Protein AF-A0A401X9V8-F1 (afdb_monomer_lite)

InterPro domains:
  IPR000055 Type I restriction modification DNA specificity domain [PF01420] (22-115)
  IPR044946 Type I restriction modification DNA specificity domain superfamily [G3DSA:3.90.220.20] (5-127)
  IPR044946 Type I restriction modification DNA specificity domain superfamily [G3DSA:3.90.220.20] (157-222)
  IPR052021 Type I restriction system S subunit [PTHR30408] (10-221)

Sequence (225 aa):
MTSHNLTARRGDITKHALITSRENGWLCGTGCLRIRLNTSSILPQYLYYYLTLPHVKEWISQNSVGATMPHLNTSLVGQISVSYPTYDEQHTIASILGSLDDKIELNRRTNETLEAMARALFRDWFVDFGPTRAKMAGEAPYLAPELWELFPGRLDNEGKPEGWKIGELHELTINICNGGTPKRTKSSYWENGDIPWLTSGEVRKQYISETENHITNEGLGPVRS

Foldseek 3Di:
DFKKKKAFFWDLRLDIDIRDPVCPPPDDDPRIDIGGDPDPFADSLLVRVQSNDPVNSVQQVVPFDDDVITGDDPVSVVPRDDDDDGPVVSVVVSVVVVVVVVVVVVVVVVVVVVVVVVVVVCCCCPPVVPLLVCLCVVHDDPDDPVVSVVFAVHADPVRHGPPDDDDDVVVVDPDDDDDDDFDPVPCQQFVVFPAADDDPVCVVVVDDPGHPTGTHPVRRPPPPD

Radius of gyration: 28.04 Å; chains: 1; bounding box: 59×53×70 Å

Structure (mmCIF, N/CA/C/O backbone):
data_AF-A0A401X9V8-F1
#
_entry.id   AF-A0A401X9V8-F1
#
loop_
_atom_site.group_PDB
_atom_site.id
_atom_site.type_symbol
_atom_site.label_atom_id
_atom_site.label_alt_id
_atom_site.label_comp_id
_atom_site.label_asym_id
_atom_site.label_entity_id
_atom_site.label_seq_id
_atom_site.pdbx_PDB_ins_code
_atom_site.Cartn_x
_atom_site.Cartn_y
_atom_site.Cartn_z
_atom_site.occupancy
_atom_site.B_iso_or_equiv
_atom_site.auth_seq_id
_atom_site.auth_comp_id
_atom_site.auth_asym_id
_atom_site.auth_atom_id
_atom_site.pdbx_PDB_model_num
ATOM 1 N N . MET A 1 1 ? -22.895 -17.984 12.326 1.00 48.50 1 MET A N 1
ATOM 2 C CA . MET A 1 1 ? -21.427 -18.122 12.470 1.00 48.50 1 MET A CA 1
ATOM 3 C C . MET A 1 1 ? -20.956 -17.068 13.455 1.00 48.50 1 MET A C 1
ATOM 5 O O . MET A 1 1 ? -21.403 -15.936 13.349 1.00 48.50 1 MET A O 1
ATOM 9 N N . THR A 1 2 ? -20.146 -17.432 14.446 1.00 59.19 2 THR A N 1
ATOM 10 C CA . THR A 1 2 ? -19.705 -16.515 15.508 1.00 59.19 2 THR A CA 1
ATOM 11 C C . THR A 1 2 ? -18.464 -15.752 15.051 1.00 59.19 2 THR A C 1
ATOM 13 O O . THR A 1 2 ? -17.381 -16.330 14.971 1.00 59.19 2 THR A O 1
ATOM 16 N N . SER A 1 3 ? -18.608 -14.463 14.745 1.00 72.06 3 SER A N 1
ATOM 17 C CA . SER A 1 3 ? -17.462 -13.563 14.567 1.00 72.06 3 SER A CA 1
ATOM 18 C C . SER A 1 3 ? -16.814 -13.280 15.924 1.00 72.06 3 SER A C 1
ATOM 20 O O . SER A 1 3 ? -17.500 -13.202 16.946 1.00 72.06 3 SER A O 1
ATOM 22 N N . HIS A 1 4 ? -15.491 -13.157 15.951 1.00 81.19 4 HIS A N 1
ATOM 23 C CA . HIS A 1 4 ? -14.717 -12.926 17.174 1.00 81.19 4 HIS A CA 1
ATOM 24 C C . HIS A 1 4 ? -13.809 -11.711 16.992 1.00 81.19 4 HIS A C 1
ATOM 26 O O . HIS A 1 4 ? -13.450 -11.378 15.869 1.00 81.19 4 HIS A O 1
ATOM 32 N N . ASN A 1 5 ? -13.387 -11.088 18.090 1.00 83.25 5 ASN A N 1
ATOM 33 C CA . ASN A 1 5 ? -12.352 -10.057 18.054 1.00 83.25 5 ASN A CA 1
ATOM 34 C C . ASN A 1 5 ? -11.026 -10.632 18.563 1.00 83.25 5 ASN A C 1
ATOM 36 O O . ASN A 1 5 ? -11.001 -11.425 19.506 1.00 83.25 5 ASN A O 1
ATOM 40 N N . LEU A 1 6 ? -9.919 -10.241 17.945 1.00 81.38 6 LEU A N 1
ATOM 41 C CA . LEU A 1 6 ? -8.562 -10.505 18.409 1.00 81.38 6 LEU A CA 1
ATOM 42 C C . LEU A 1 6 ? -7.906 -9.190 18.807 1.00 81.38 6 LEU A C 1
ATOM 44 O O . LEU A 1 6 ? -8.023 -8.192 18.104 1.00 81.38 6 LEU A O 1
ATOM 48 N N . THR A 1 7 ? -7.172 -9.204 19.912 1.00 81.44 7 THR A N 1
ATOM 49 C CA . THR A 1 7 ? -6.320 -8.090 20.330 1.00 81.44 7 THR A CA 1
ATOM 50 C C . THR A 1 7 ? -4.896 -8.574 20.541 1.00 81.44 7 THR A C 1
ATOM 52 O O . THR A 1 7 ? -4.673 -9.698 21.002 1.00 81.44 7 THR A O 1
ATOM 55 N N . ALA A 1 8 ? -3.916 -7.743 20.201 1.00 78.56 8 ALA A N 1
ATOM 56 C CA . ALA A 1 8 ? -2.520 -8.047 20.473 1.00 78.56 8 ALA A CA 1
ATOM 57 C C . ALA A 1 8 ? -2.270 -8.118 21.990 1.00 78.56 8 ALA A C 1
ATOM 59 O O . ALA A 1 8 ? -2.703 -7.260 22.754 1.00 78.56 8 ALA A O 1
ATOM 60 N N . ARG A 1 9 ? -1.575 -9.166 22.440 1.00 80.50 9 ARG A N 1
ATOM 61 C CA . ARG A 1 9 ? -1.179 -9.362 23.842 1.00 80.50 9 ARG A CA 1
ATOM 62 C C . ARG A 1 9 ? 0.151 -8.687 24.150 1.00 80.50 9 ARG A C 1
ATOM 64 O O . ARG A 1 9 ? 0.352 -8.253 25.274 1.00 80.50 9 ARG A O 1
ATOM 71 N N . ARG A 1 10 ? 1.081 -8.675 23.195 1.00 78.25 10 ARG A N 1
ATOM 72 C CA . ARG A 1 10 ? 2.452 -8.148 23.311 1.00 78.25 10 ARG A CA 1
ATOM 73 C C . ARG A 1 10 ? 2.839 -7.478 21.991 1.00 78.25 10 ARG A C 1
ATOM 75 O O . ARG A 1 10 ? 2.311 -7.863 20.950 1.00 78.25 10 ARG A O 1
ATOM 82 N N . GLY A 1 11 ? 3.776 -6.535 22.031 1.00 78.38 11 GLY A N 1
ATOM 83 C CA . GLY A 1 11 ? 4.156 -5.735 20.862 1.00 78.38 11 GLY A CA 1
ATOM 84 C C . GLY A 1 11 ? 3.263 -4.503 20.740 1.00 78.38 11 GLY A C 1
ATOM 85 O O . GLY A 1 11 ? 3.076 -3.793 21.723 1.00 78.38 11 GLY A O 1
ATOM 86 N N . ASP A 1 12 ? 2.693 -4.258 19.560 1.00 79.00 12 ASP A N 1
ATOM 87 C CA . ASP A 1 12 ? 1.726 -3.170 19.373 1.00 79.00 12 ASP A CA 1
ATOM 88 C C . ASP A 1 12 ? 0.347 -3.570 19.923 1.00 79.00 12 ASP A C 1
ATOM 90 O O . ASP A 1 12 ? -0.517 -4.088 19.215 1.00 79.00 12 ASP A O 1
ATOM 94 N N . ILE A 1 13 ? 0.180 -3.358 21.227 1.00 82.44 13 ILE A N 1
ATOM 95 C CA . ILE A 1 13 ? -0.998 -3.721 22.027 1.00 82.44 13 ILE A CA 1
ATOM 96 C C . ILE A 1 13 ? -2.289 -2.989 21.627 1.00 82.44 13 ILE A C 1
ATOM 98 O O . ILE A 1 13 ? -3.364 -3.383 22.070 1.00 82.44 13 ILE A O 1
ATOM 102 N N . THR A 1 14 ? -2.203 -1.958 20.780 1.00 83.62 14 THR A N 1
ATOM 103 C CA . THR A 1 14 ? -3.363 -1.195 20.284 1.00 83.62 14 THR A CA 1
ATOM 104 C C . THR A 1 14 ? -3.932 -1.746 18.975 1.00 83.62 14 THR A C 1
ATOM 106 O O . THR A 1 14 ? -4.889 -1.200 18.417 1.00 83.62 14 THR A O 1
ATOM 109 N N . LYS A 1 15 ? -3.336 -2.825 18.448 1.00 85.69 15 LYS A N 1
ATOM 110 C CA . LYS A 1 15 ? -3.821 -3.503 17.249 1.00 85.69 15 LYS A CA 1
ATOM 111 C C . LYS A 1 15 ? -4.898 -4.523 17.583 1.00 85.69 15 LYS A C 1
ATOM 113 O O . LYS A 1 15 ? -4.731 -5.404 18.433 1.00 85.69 15 LYS A O 1
ATOM 118 N N . HIS A 1 16 ? -5.971 -4.438 16.809 1.00 90.06 16 HIS A N 1
ATOM 119 C CA . HIS A 1 16 ? -7.126 -5.314 16.887 1.00 90.06 16 HIS A CA 1
ATOM 120 C C . HIS A 1 16 ? -7.421 -5.903 15.508 1.00 90.06 16 HIS A C 1
ATOM 122 O O . HIS A 1 16 ? -7.101 -5.297 14.485 1.00 90.06 16 HIS A O 1
ATOM 128 N N . ALA A 1 17 ? -8.032 -7.082 15.485 1.00 89.69 17 ALA A N 1
ATOM 129 C CA . ALA A 1 17 ? -8.462 -7.748 14.264 1.00 89.69 17 ALA A CA 1
ATOM 130 C C . ALA A 1 17 ? -9.864 -8.326 14.454 1.00 89.69 17 ALA A C 1
ATOM 132 O O . ALA A 1 17 ? -10.154 -8.946 15.481 1.00 89.69 17 ALA A O 1
ATOM 133 N N . LEU A 1 18 ? -10.712 -8.161 13.445 1.00 89.88 18 LEU A N 1
ATOM 134 C CA . LEU A 1 18 ? -11.993 -8.843 13.366 1.00 89.88 18 LEU A CA 1
ATOM 135 C C . LEU A 1 18 ? -11.797 -10.199 12.678 1.00 89.88 18 LEU A C 1
ATOM 137 O O . LEU A 1 18 ? -11.270 -10.268 11.573 1.00 89.88 18 LEU A O 1
ATOM 141 N N . ILE A 1 19 ? -12.239 -11.272 13.329 1.00 88.94 19 ILE A N 1
ATOM 142 C CA . ILE A 1 19 ? -12.254 -12.625 12.771 1.00 88.94 19 ILE A CA 1
ATOM 143 C C . ILE A 1 19 ? -13.632 -12.904 12.194 1.00 88.94 19 ILE A C 1
ATOM 145 O O . ILE A 1 19 ? -14.638 -12.879 12.914 1.00 88.94 19 ILE A O 1
ATOM 149 N N . THR A 1 20 ? -13.652 -13.205 10.901 1.00 84.69 20 THR A N 1
ATOM 150 C CA . THR A 1 20 ? -14.854 -13.497 10.125 1.00 84.69 20 THR A CA 1
ATOM 151 C C . THR A 1 20 ? -14.898 -14.978 9.741 1.00 84.69 20 THR A C 1
ATOM 153 O O . THR A 1 20 ? -14.093 -15.790 10.201 1.00 84.69 20 THR A O 1
ATOM 156 N N . SER A 1 21 ? -15.853 -15.366 8.894 1.00 82.69 21 SER A N 1
ATOM 157 C CA . SER A 1 21 ? -15.896 -16.713 8.316 1.00 82.69 21 SER A CA 1
ATOM 158 C C . SER A 1 21 ? -14.668 -17.043 7.460 1.00 82.69 21 SER A C 1
ATOM 160 O O . SER A 1 21 ? -14.344 -18.221 7.317 1.00 82.69 21 SER A O 1
ATOM 162 N N . ARG A 1 22 ? -13.973 -16.034 6.917 1.00 83.25 22 ARG A N 1
ATOM 163 C CA . ARG A 1 22 ? -12.781 -16.215 6.076 1.00 83.25 22 ARG A CA 1
ATOM 164 C C . ARG A 1 22 ? -11.619 -16.848 6.842 1.00 83.25 22 ARG A C 1
ATOM 166 O O . ARG A 1 22 ? -10.877 -17.646 6.279 1.00 83.25 22 ARG A O 1
ATOM 173 N N . GLU A 1 23 ? -11.494 -16.538 8.126 1.00 87.44 23 GLU A N 1
ATOM 174 C CA . GLU A 1 23 ? -10.427 -17.032 8.999 1.00 87.44 23 GLU A CA 1
ATOM 175 C C . GLU A 1 23 ? -10.853 -18.281 9.794 1.00 87.44 23 GLU A C 1
ATOM 177 O O . GLU A 1 23 ? -10.248 -18.636 10.811 1.00 87.44 23 GLU A O 1
ATOM 182 N N . ASN A 1 24 ? -11.921 -18.968 9.372 1.00 83.81 24 ASN A N 1
ATOM 183 C CA . ASN A 1 24 ? -12.372 -20.172 10.058 1.00 83.81 24 ASN A CA 1
ATOM 184 C C . ASN A 1 24 ? -11.284 -21.263 10.029 1.00 83.81 24 ASN A C 1
ATOM 186 O O . ASN A 1 24 ? -10.705 -21.561 8.987 1.00 83.81 24 ASN A O 1
ATOM 190 N N . GLY A 1 25 ? -11.008 -21.866 11.188 1.00 83.50 25 GLY A N 1
ATOM 191 C CA . GLY A 1 25 ? -9.945 -22.864 11.359 1.00 83.50 25 GLY A CA 1
ATOM 192 C C . GLY A 1 25 ? -8.544 -22.292 11.605 1.00 83.50 25 GLY A C 1
ATOM 193 O O . GLY A 1 25 ? -7.618 -23.062 11.851 1.00 83.50 25 GLY A O 1
ATOM 194 N N . TRP A 1 26 ? -8.365 -20.968 11.591 1.00 88.25 26 TRP A N 1
ATOM 195 C CA . TRP A 1 26 ? -7.068 -20.359 11.883 1.00 88.25 26 TRP A CA 1
ATOM 196 C C . TRP A 1 26 ? -6.730 -20.461 13.377 1.00 88.25 26 TRP A C 1
ATOM 198 O O . TRP A 1 26 ? -7.600 -20.370 14.250 1.00 88.25 26 TRP A O 1
ATOM 208 N N . LEU A 1 27 ? -5.443 -20.644 13.682 1.00 85.50 27 LEU A N 1
ATOM 209 C CA . LEU A 1 27 ? -4.947 -20.781 15.050 1.00 85.50 27 LEU A CA 1
ATOM 210 C C . LEU A 1 27 ? -4.491 -19.429 15.608 1.00 85.50 27 LEU A C 1
ATOM 212 O O . LEU A 1 27 ? -3.796 -18.659 14.951 1.00 85.50 27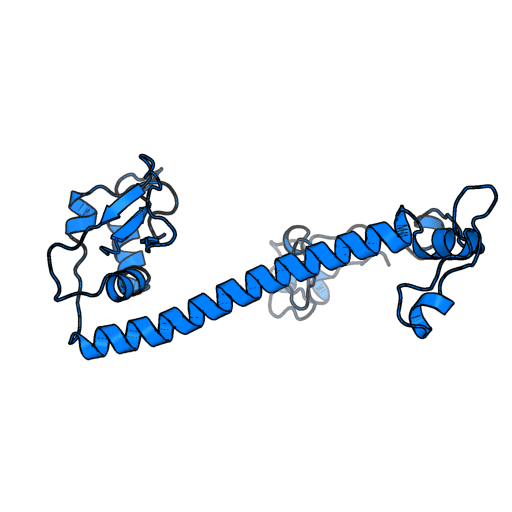 LEU A O 1
ATOM 216 N N . CYS A 1 28 ? -4.858 -19.160 16.860 1.00 83.81 28 CYS A N 1
ATOM 217 C CA . CYS A 1 28 ? -4.447 -17.961 17.581 1.00 83.81 28 CYS A CA 1
ATOM 218 C C . CYS A 1 28 ? -3.128 -18.226 18.318 1.00 83.81 28 CYS A C 1
ATOM 220 O O . CYS A 1 28 ? -3.089 -19.041 19.241 1.00 83.81 28 CYS A O 1
ATOM 222 N N . GLY A 1 29 ? -2.059 -17.524 17.936 1.00 85.12 29 GLY A N 1
ATOM 223 C CA . GLY A 1 29 ? -0.776 -17.582 18.640 1.00 85.12 29 GLY A CA 1
ATOM 224 C C . GLY A 1 29 ? -0.847 -17.009 20.062 1.00 85.12 29 GLY A C 1
ATOM 225 O O . GLY A 1 29 ? -1.755 -16.255 20.412 1.00 85.12 29 GLY A O 1
ATOM 226 N N . THR A 1 30 ? 0.153 -17.322 20.890 1.00 84.62 30 THR A N 1
ATOM 227 C CA . THR A 1 30 ? 0.225 -16.897 22.308 1.00 84.62 30 THR A CA 1
ATOM 228 C C . THR A 1 30 ? 0.379 -15.383 22.501 1.00 84.62 30 THR A C 1
ATOM 230 O O . THR A 1 30 ? 0.126 -14.865 23.593 1.00 84.62 30 THR A O 1
ATOM 233 N N . GLY A 1 31 ? 0.776 -14.674 21.441 1.00 85.50 31 GLY A N 1
ATOM 234 C CA . GLY A 1 31 ? 0.889 -13.218 21.377 1.00 85.50 31 GLY A CA 1
ATOM 235 C C . GLY A 1 31 ? -0.434 -12.483 21.160 1.00 85.50 31 GLY A C 1
ATOM 236 O O . GLY A 1 31 ? -0.415 -11.260 21.080 1.00 85.50 31 GLY A O 1
ATOM 237 N N . CYS A 1 32 ? -1.568 -13.183 21.090 1.00 88.19 32 CYS A N 1
ATOM 238 C CA . CYS A 1 32 ? -2.888 -12.590 20.893 1.00 88.19 32 CYS A CA 1
ATOM 239 C C . CYS A 1 32 ? -3.859 -13.026 21.999 1.00 88.19 32 CYS A C 1
ATOM 241 O O . CYS A 1 32 ? -3.725 -14.098 22.591 1.00 88.19 32 CYS A O 1
ATOM 243 N N . LEU A 1 33 ? -4.856 -12.189 22.269 1.00 89.50 33 LEU A N 1
ATOM 244 C CA . LEU A 1 33 ? -5.994 -12.500 23.126 1.00 89.50 33 LEU A CA 1
ATOM 245 C C . LEU A 1 33 ? -7.259 -12.502 22.270 1.00 89.50 33 LEU A C 1
ATOM 247 O O . LEU A 1 33 ? -7.498 -11.575 21.497 1.00 89.50 33 LEU A O 1
ATOM 251 N N . ARG A 1 34 ? -8.079 -13.543 22.421 1.00 89.81 34 ARG A N 1
ATOM 252 C CA . ARG A 1 34 ? -9.359 -13.668 21.721 1.00 89.81 34 ARG A CA 1
ATOM 253 C C . ARG A 1 34 ? -10.502 -13.216 22.613 1.00 89.81 34 ARG A C 1
ATOM 255 O O . ARG A 1 34 ? -10.718 -13.786 23.678 1.00 89.81 34 ARG A O 1
ATOM 262 N N . ILE A 1 35 ? -11.267 -12.253 22.122 1.00 90.62 35 ILE A N 1
ATOM 263 C CA . ILE A 1 35 ? -12.476 -11.729 22.740 1.00 90.62 35 ILE A CA 1
ATOM 264 C C . ILE A 1 35 ? -13.674 -12.392 22.057 1.00 90.62 35 ILE A C 1
ATOM 266 O O . ILE A 1 35 ? -13.905 -12.237 20.853 1.00 90.62 35 ILE A O 1
ATOM 270 N N . ARG A 1 36 ? -14.433 -13.162 22.838 1.00 89.19 36 ARG A N 1
ATOM 271 C CA . ARG A 1 36 ? -15.701 -13.763 22.421 1.00 89.19 36 ARG A CA 1
ATOM 272 C C . ARG A 1 36 ? -16.820 -13.111 23.216 1.00 89.19 36 ARG A C 1
ATOM 274 O O . ARG A 1 36 ? -16.822 -13.195 24.440 1.00 89.19 36 ARG A O 1
ATOM 281 N N . LEU A 1 37 ? -17.764 -12.500 22.514 1.00 88.44 37 LEU A N 1
ATOM 282 C CA . LEU A 1 37 ? -18.962 -11.950 23.131 1.00 88.44 37 LEU A CA 1
ATOM 283 C C . LEU A 1 37 ? -19.891 -13.089 23.563 1.00 88.44 37 LEU A C 1
ATOM 285 O O . LEU A 1 37 ? -20.085 -14.056 22.826 1.00 88.44 37 LEU A O 1
ATOM 289 N N . ASN A 1 38 ? -20.449 -12.973 24.764 1.00 89.38 38 ASN A N 1
ATOM 290 C CA . ASN A 1 38 ? -21.482 -13.865 25.299 1.00 89.38 38 ASN A CA 1
ATOM 291 C C . ASN A 1 38 ? -22.895 -13.267 25.169 1.00 89.38 38 ASN A C 1
ATOM 293 O O . ASN A 1 38 ? -23.852 -13.845 25.673 1.00 89.38 38 ASN A O 1
ATOM 297 N N . THR A 1 39 ? -23.018 -12.110 24.516 1.00 87.19 39 THR A N 1
ATOM 298 C CA . THR A 1 39 ? -24.268 -11.374 24.327 1.00 87.19 39 THR A CA 1
ATOM 299 C C . THR A 1 39 ? -24.510 -11.094 22.849 1.00 87.19 39 THR A C 1
ATOM 301 O O . THR A 1 39 ? -23.565 -10.968 22.071 1.00 87.19 39 THR A O 1
ATOM 304 N N . SER A 1 40 ? -25.786 -10.979 22.482 1.00 88.38 40 SER A N 1
ATOM 305 C CA . SER A 1 40 ? -26.222 -10.518 21.157 1.00 88.38 40 SER A CA 1
ATOM 306 C C . SER A 1 40 ? -26.487 -9.007 21.116 1.00 88.38 40 SER A C 1
ATOM 308 O O . SER A 1 40 ? -26.765 -8.470 20.052 1.00 88.38 40 SER A O 1
ATOM 310 N N . SER A 1 41 ? -26.386 -8.309 22.255 1.00 91.56 41 SER A N 1
ATOM 311 C CA . SER A 1 41 ? -26.612 -6.858 22.351 1.00 91.56 41 SER A CA 1
ATOM 312 C C . SER A 1 41 ? -25.513 -6.021 21.693 1.00 91.56 41 SER A C 1
ATOM 314 O O . SER A 1 41 ? -25.718 -4.833 21.458 1.00 91.56 41 SER A O 1
ATOM 316 N N . ILE A 1 42 ? -24.344 -6.618 21.433 1.00 94.19 42 ILE A N 1
ATOM 317 C CA . ILE A 1 42 ? -23.193 -5.944 20.831 1.00 94.19 42 ILE A CA 1
ATOM 318 C C . ILE A 1 42 ? -22.781 -6.688 19.567 1.00 94.19 42 ILE A C 1
ATOM 320 O O . ILE A 1 42 ? -22.522 -7.893 19.603 1.00 94.19 42 ILE A O 1
ATOM 324 N N . LEU A 1 43 ? -22.660 -5.960 18.459 1.00 93.38 43 LEU A N 1
ATOM 325 C CA . LEU A 1 43 ? -22.111 -6.503 17.224 1.00 93.38 43 LEU A CA 1
ATOM 326 C C . LEU A 1 43 ? -20.582 -6.651 17.326 1.00 93.38 43 LEU A C 1
ATOM 328 O O . LEU A 1 43 ? -19.898 -5.692 17.693 1.00 93.38 43 LEU A O 1
ATOM 332 N N . PRO A 1 44 ? -19.998 -7.804 16.943 1.00 92.94 44 PRO A N 1
ATOM 333 C CA . PRO A 1 44 ? -18.546 -7.978 16.906 1.00 92.94 44 PRO A CA 1
ATOM 334 C C . PRO A 1 44 ? -17.824 -6.912 16.071 1.00 92.94 44 PRO A C 1
ATOM 336 O O . PRO A 1 44 ? -16.768 -6.441 16.484 1.00 92.94 44 PRO A O 1
ATOM 339 N N . GLN A 1 45 ? -18.409 -6.508 14.939 1.00 92.88 45 GLN A N 1
ATOM 340 C CA . GLN A 1 45 ? -17.912 -5.439 14.069 1.00 92.88 45 GLN A CA 1
ATOM 341 C C . GLN A 1 45 ? -17.928 -4.080 14.773 1.00 92.88 45 GLN A C 1
ATOM 343 O O . GLN A 1 45 ? -16.961 -3.331 14.687 1.00 92.88 45 GLN A O 1
ATOM 348 N N . TYR A 1 46 ? -19.002 -3.768 15.505 1.00 95.06 46 TYR A N 1
ATOM 349 C CA . TYR A 1 46 ? -19.057 -2.538 16.292 1.00 95.06 46 TYR A CA 1
ATOM 350 C C . TYR A 1 46 ? -17.955 -2.532 17.353 1.00 95.06 46 TYR A C 1
ATOM 352 O O . TYR A 1 46 ? -17.225 -1.553 17.469 1.00 95.06 46 TYR A O 1
ATOM 360 N N . LEU A 1 47 ? -17.779 -3.644 18.079 1.00 94.94 47 LEU A N 1
ATOM 361 C CA . LEU A 1 47 ? -16.715 -3.759 19.076 1.00 94.94 47 LEU A CA 1
ATOM 362 C C . LEU A 1 47 ? -15.323 -3.591 18.450 1.00 94.94 47 LEU A C 1
ATOM 364 O O . LEU A 1 47 ? -14.481 -2.925 19.044 1.00 94.94 47 LEU A O 1
ATOM 368 N N . TYR A 1 48 ? -15.087 -4.154 17.261 1.00 94.38 48 TYR A N 1
ATOM 369 C CA . TYR A 1 48 ? -13.842 -3.941 16.522 1.00 94.38 48 TYR A CA 1
ATOM 370 C C . TYR A 1 48 ? -13.562 -2.443 16.345 1.00 94.38 48 TYR A C 1
ATOM 372 O O . TYR A 1 48 ? -12.527 -1.960 16.801 1.00 94.38 48 TYR A O 1
ATOM 380 N N . TYR A 1 49 ? -14.512 -1.694 15.777 1.00 94.75 49 TYR A N 1
ATOM 381 C CA . TYR A 1 49 ? -14.356 -0.253 15.570 1.00 94.75 49 TYR A CA 1
ATOM 382 C C . TYR A 1 49 ? -14.240 0.524 16.879 1.00 94.75 49 TYR A C 1
ATOM 384 O O . TYR A 1 49 ? -13.399 1.416 16.987 1.00 94.75 49 TYR A O 1
ATOM 392 N N . TYR A 1 50 ? -15.008 0.148 17.901 1.00 95.31 50 TYR A N 1
ATOM 393 C CA . TYR A 1 50 ? -14.945 0.766 19.221 1.00 95.31 50 TYR A CA 1
ATOM 394 C C . TYR A 1 50 ? -13.541 0.671 19.832 1.00 95.31 50 TYR A C 1
ATOM 396 O O . TYR A 1 50 ? -13.001 1.667 20.310 1.00 95.31 50 TYR A O 1
ATOM 404 N N . LEU A 1 51 ? -12.902 -0.501 19.751 1.00 93.75 51 LEU A N 1
ATOM 405 C CA . LEU A 1 51 ? -11.540 -0.704 20.254 1.00 93.75 51 LEU A CA 1
ATOM 406 C C . LEU A 1 51 ? -10.495 0.131 19.496 1.00 93.75 51 LEU A C 1
ATOM 408 O O . LEU A 1 51 ? -9.433 0.430 20.036 1.00 93.75 51 LEU A O 1
ATOM 412 N N . THR A 1 52 ? -10.791 0.552 18.262 1.00 92.44 52 THR A N 1
ATOM 413 C CA . THR A 1 52 ? -9.882 1.406 17.485 1.00 92.44 52 THR A CA 1
ATOM 414 C C . THR A 1 52 ? -9.965 2.894 17.828 1.00 92.44 52 THR A C 1
ATOM 416 O O . THR A 1 52 ? -9.118 3.661 17.356 1.00 92.44 52 THR A O 1
ATOM 419 N N . LEU A 1 53 ? -10.937 3.310 18.649 1.00 94.25 53 LEU A N 1
ATOM 420 C CA . LEU A 1 53 ? -11.133 4.713 19.004 1.00 94.25 53 LEU A CA 1
ATOM 421 C C . LEU A 1 53 ? -9.918 5.275 19.764 1.00 94.25 53 LEU A C 1
ATOM 423 O O . LEU A 1 53 ? -9.371 4.586 20.630 1.00 94.25 53 LEU A O 1
ATOM 427 N N . PRO A 1 54 ? -9.513 6.539 19.513 1.00 94.50 54 PRO A N 1
ATOM 428 C CA . PRO A 1 54 ? -8.311 7.117 20.118 1.00 94.50 54 PRO A CA 1
ATOM 429 C C . PRO A 1 54 ? -8.281 7.038 21.646 1.00 94.50 54 PRO A C 1
ATOM 431 O O . PRO A 1 54 ? -7.281 6.623 22.217 1.00 94.50 54 PRO A O 1
ATOM 434 N N . HIS A 1 55 ? -9.393 7.359 22.314 1.00 93.88 55 HIS A N 1
ATOM 435 C CA . HIS A 1 55 ? -9.467 7.312 23.776 1.00 93.88 55 HIS A CA 1
ATO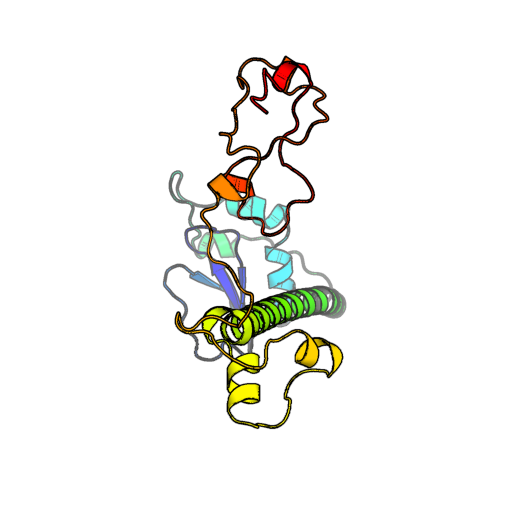M 436 C C . HIS A 1 55 ? -9.387 5.882 24.333 1.00 93.88 55 HIS A C 1
ATOM 438 O O . HIS A 1 55 ? -8.855 5.682 25.421 1.00 93.88 55 HIS A O 1
ATOM 444 N N . VAL A 1 56 ? -9.871 4.878 23.591 1.00 94.12 56 VAL A N 1
ATOM 445 C CA . VAL A 1 56 ? -9.755 3.467 23.988 1.00 94.12 56 VAL A CA 1
ATOM 446 C C . VAL A 1 56 ? -8.314 2.993 23.821 1.00 94.12 56 VAL A C 1
ATOM 448 O O . VAL A 1 56 ? -7.768 2.378 24.733 1.00 94.12 56 VAL A O 1
ATOM 451 N N . LYS A 1 57 ? -7.656 3.338 22.707 1.00 91.94 57 LYS A N 1
ATOM 452 C CA . LYS A 1 57 ? -6.226 3.052 22.495 1.00 91.94 57 LYS A CA 1
ATOM 453 C C . LYS A 1 57 ? -5.331 3.719 23.535 1.00 91.94 57 LYS A C 1
ATOM 455 O O . LYS A 1 57 ? -4.373 3.100 23.999 1.00 91.94 57 LYS A O 1
ATOM 460 N N . GLU A 1 58 ? -5.654 4.952 23.911 1.00 92.00 58 GLU A N 1
ATOM 461 C CA . GLU A 1 58 ? -4.952 5.682 24.964 1.00 92.00 58 GLU A CA 1
ATOM 462 C C . GLU A 1 58 ? -5.127 4.975 26.311 1.00 92.00 58 GLU A C 1
ATOM 464 O O . GLU A 1 58 ? -4.144 4.668 26.982 1.00 92.00 58 GLU A O 1
ATOM 469 N N . TRP A 1 59 ? -6.361 4.598 26.660 1.00 92.94 59 TRP A N 1
ATOM 470 C CA . TRP A 1 59 ? -6.632 3.834 27.876 1.00 92.94 59 TRP A CA 1
ATOM 471 C C . TRP A 1 59 ? -5.869 2.500 27.899 1.00 92.94 59 TRP A C 1
ATOM 473 O O . TRP A 1 59 ? -5.243 2.165 28.905 1.00 92.94 59 TRP A O 1
ATOM 483 N N . ILE A 1 60 ? -5.860 1.757 26.785 1.00 90.56 60 ILE A N 1
ATOM 484 C CA . ILE A 1 60 ? -5.116 0.494 26.650 1.00 90.56 60 ILE A CA 1
ATOM 485 C C . ILE A 1 60 ? -3.618 0.725 26.869 1.00 90.56 60 ILE A C 1
ATOM 487 O O . ILE A 1 60 ? -2.981 -0.040 27.592 1.00 90.56 60 ILE A O 1
ATOM 491 N N . SER A 1 61 ? -3.061 1.781 26.274 1.00 89.62 61 SER A N 1
ATOM 492 C CA . SER A 1 61 ? -1.642 2.123 26.401 1.00 89.62 61 SER A CA 1
ATOM 493 C C . SER A 1 61 ? -1.272 2.466 27.846 1.00 89.62 61 SER A C 1
ATOM 495 O O . SER A 1 61 ? -0.313 1.906 28.379 1.00 89.62 61 SER A O 1
ATOM 497 N N . GLN A 1 62 ? -2.076 3.304 28.507 1.00 88.44 62 GLN A N 1
ATOM 498 C CA . GLN A 1 62 ? -1.842 3.766 29.879 1.00 88.44 62 GLN A CA 1
ATOM 499 C C . GLN A 1 62 ? -1.969 2.664 30.933 1.00 88.44 62 GLN A C 1
ATOM 501 O O . GLN A 1 62 ? -1.270 2.696 31.942 1.00 88.44 62 GLN A O 1
ATOM 506 N N . ASN A 1 63 ? -2.852 1.690 30.712 1.00 88.06 63 ASN A N 1
ATOM 507 C CA . ASN A 1 63 ? -3.116 0.626 31.682 1.00 88.06 63 ASN A CA 1
ATOM 508 C C . ASN A 1 63 ? -2.386 -0.687 31.344 1.00 88.06 63 ASN A C 1
ATOM 510 O O . ASN A 1 63 ? -2.563 -1.700 32.024 1.00 88.06 63 ASN A O 1
ATOM 514 N N . SER A 1 64 ? -1.563 -0.691 30.293 1.00 86.12 64 SER A N 1
ATOM 515 C CA . SER A 1 64 ? -0.751 -1.846 29.919 1.00 86.12 64 SER A CA 1
ATOM 516 C C . SER A 1 64 ? 0.313 -2.176 30.969 1.00 86.12 64 SER A C 1
ATOM 518 O O . SER A 1 64 ? 0.788 -1.320 31.715 1.00 86.12 64 SER A O 1
ATOM 520 N N . VAL A 1 65 ? 0.692 -3.452 31.052 1.00 82.12 65 VAL A N 1
ATOM 521 C CA . VAL A 1 65 ? 1.646 -3.929 32.059 1.00 82.12 65 VAL A CA 1
ATOM 522 C C . VAL A 1 65 ? 3.052 -3.999 31.464 1.00 82.12 65 VAL A C 1
ATOM 524 O O . VAL A 1 65 ? 3.244 -4.509 30.362 1.00 82.12 65 VAL A O 1
ATOM 527 N N . GLY A 1 66 ? 4.051 -3.581 32.243 1.00 75.56 66 GLY A N 1
ATOM 528 C CA . GLY A 1 66 ? 5.472 -3.696 31.905 1.00 75.56 66 GLY A CA 1
ATOM 529 C C . GLY A 1 66 ? 6.045 -2.429 31.269 1.00 75.56 66 GLY A C 1
ATOM 530 O O . GLY A 1 66 ? 5.613 -2.013 30.203 1.00 75.56 66 GLY A O 1
ATOM 531 N N . ALA A 1 67 ? 7.067 -1.850 31.909 1.00 67.19 67 ALA A N 1
ATOM 532 C CA . ALA A 1 67 ? 7.668 -0.577 31.500 1.00 67.19 67 ALA A CA 1
ATOM 533 C C . ALA A 1 67 ? 8.477 -0.663 30.190 1.00 67.19 67 ALA A C 1
ATOM 535 O O . ALA A 1 67 ? 8.449 0.257 29.383 1.00 67.19 67 ALA A O 1
ATOM 536 N N . THR A 1 68 ? 9.203 -1.764 29.973 1.00 72.62 68 THR A N 1
ATOM 537 C CA . THR A 1 68 ? 10.073 -1.944 28.792 1.00 72.62 68 THR A CA 1
ATOM 538 C C . THR A 1 68 ? 9.377 -2.688 27.652 1.00 72.62 68 THR A C 1
ATOM 540 O O . THR A 1 68 ? 9.717 -2.497 26.490 1.00 72.62 68 THR A O 1
ATOM 543 N N . MET A 1 69 ? 8.399 -3.543 27.969 1.00 74.94 69 MET A N 1
ATOM 544 C CA . MET A 1 69 ? 7.628 -4.291 26.977 1.00 74.94 69 MET A CA 1
ATOM 545 C C . MET A 1 69 ? 6.153 -4.343 27.398 1.00 74.94 69 MET A C 1
ATOM 547 O O . MET A 1 69 ? 5.757 -5.264 28.125 1.00 74.94 69 MET A O 1
ATOM 551 N N . PRO A 1 70 ? 5.356 -3.358 26.948 1.00 79.94 70 PRO A N 1
ATOM 552 C CA . PRO A 1 70 ? 3.931 -3.298 27.219 1.00 79.94 70 PRO A CA 1
ATOM 553 C C . PRO A 1 70 ? 3.223 -4.582 26.795 1.00 79.94 70 PRO A C 1
ATOM 555 O O . PRO A 1 70 ? 3.436 -5.114 25.698 1.00 79.94 70 PRO A O 1
ATOM 558 N N . HIS A 1 71 ? 2.371 -5.096 27.672 1.00 84.62 71 HIS A N 1
ATOM 559 C CA . HIS A 1 71 ? 1.532 -6.242 27.371 1.00 84.62 71 HIS A CA 1
ATOM 560 C C . HIS A 1 71 ? 0.168 -6.153 28.048 1.00 84.62 71 HIS A C 1
ATOM 562 O O . HIS A 1 71 ? 0.006 -5.561 29.115 1.00 84.62 71 HIS A O 1
ATOM 568 N N . LEU A 1 72 ? -0.813 -6.799 27.426 1.00 87.00 72 LEU A N 1
ATOM 569 C CA . LEU A 1 72 ? -2.165 -6.939 27.948 1.00 87.00 72 LEU A CA 1
ATOM 570 C C . LEU A 1 72 ? -2.340 -8.324 28.576 1.00 87.00 72 LEU A C 1
ATOM 572 O O . LEU A 1 72 ? -1.814 -9.335 28.097 1.00 87.00 72 LEU A O 1
ATOM 576 N N . ASN A 1 73 ? -3.108 -8.383 29.658 1.00 86.88 73 ASN A N 1
ATOM 577 C CA . ASN A 1 73 ? -3.619 -9.631 30.214 1.00 86.88 73 ASN A CA 1
ATOM 578 C C . ASN A 1 73 ? -5.150 -9.668 30.078 1.00 86.88 73 ASN A C 1
ATOM 580 O O . ASN A 1 73 ? -5.785 -8.662 29.769 1.00 86.88 73 ASN A O 1
ATOM 584 N N . THR A 1 74 ? -5.748 -10.842 30.272 1.00 88.56 74 THR A N 1
ATOM 585 C CA . THR A 1 74 ? -7.196 -11.036 30.101 1.00 88.56 74 THR A CA 1
ATOM 586 C C . THR A 1 74 ? -8.025 -10.202 31.073 1.00 88.56 74 THR A C 1
ATOM 588 O O . THR A 1 74 ? -9.089 -9.726 30.693 1.00 88.56 74 THR A O 1
ATOM 591 N N . SER A 1 75 ? -7.537 -10.000 32.300 1.00 88.25 75 SER A N 1
ATOM 592 C CA . SER A 1 75 ? -8.224 -9.198 33.316 1.00 88.25 75 SER A CA 1
ATOM 593 C C . SER A 1 75 ? -8.308 -7.730 32.906 1.00 88.25 75 SER A C 1
ATOM 595 O O . SER A 1 75 ? -9.368 -7.130 33.018 1.00 88.25 75 SER A O 1
ATOM 597 N N . LEU A 1 76 ? -7.218 -7.182 32.364 1.00 87.94 76 LEU A N 1
ATOM 598 C CA . LEU A 1 76 ? -7.144 -5.809 31.877 1.00 87.94 76 LEU A CA 1
ATOM 599 C C . LEU A 1 76 ? -8.070 -5.578 30.679 1.00 87.94 76 LEU A C 1
ATOM 601 O O . LEU A 1 76 ? -8.824 -4.613 30.651 1.00 87.94 76 LEU A O 1
ATOM 605 N N . VAL A 1 77 ? -8.057 -6.496 29.706 1.00 89.31 77 VAL A N 1
ATOM 606 C CA . VAL A 1 77 ? -8.976 -6.428 28.556 1.00 89.31 77 VAL A CA 1
ATOM 607 C C . VAL A 1 77 ? -10.435 -6.469 29.022 1.00 89.31 77 VAL A C 1
ATOM 609 O O . VAL A 1 77 ? -11.272 -5.766 28.468 1.00 89.31 77 VAL A O 1
ATOM 612 N N . GLY A 1 78 ? -10.738 -7.238 30.072 1.00 90.56 78 GLY A N 1
ATOM 613 C CA . GLY A 1 78 ? -12.070 -7.287 30.681 1.00 90.56 78 GLY A CA 1
ATOM 614 C C . GLY A 1 78 ? -12.500 -6.008 31.412 1.00 90.56 78 GLY A C 1
ATOM 615 O O . GLY A 1 78 ? -13.680 -5.875 31.718 1.00 90.56 78 GLY A O 1
ATOM 616 N N . GLN A 1 79 ? -11.583 -5.076 31.687 1.00 92.75 79 GLN A N 1
ATOM 617 C CA . GLN A 1 79 ? -11.874 -3.787 32.331 1.00 92.75 79 GLN A CA 1
ATOM 618 C C . GLN A 1 79 ? -12.152 -2.659 31.327 1.00 92.75 79 GLN A C 1
ATOM 620 O O . GLN A 1 79 ? -12.545 -1.566 31.739 1.00 92.75 79 GLN A O 1
ATOM 625 N N . ILE A 1 80 ? -11.975 -2.908 30.024 1.00 91.75 80 ILE A N 1
ATOM 626 C CA . ILE A 1 80 ? -12.305 -1.928 28.986 1.00 91.75 80 ILE A CA 1
ATOM 627 C C . ILE A 1 80 ? -13.801 -1.626 29.076 1.00 91.75 80 ILE A C 1
ATOM 629 O O . ILE A 1 80 ? -14.648 -2.496 28.868 1.00 91.75 80 ILE A O 1
ATOM 633 N N . SER A 1 81 ? -14.122 -0.373 29.381 1.00 92.38 81 SER A N 1
ATOM 634 C CA . SER A 1 81 ? -15.502 0.098 29.404 1.00 92.38 81 SER A CA 1
ATOM 635 C C . SER A 1 81 ? -16.000 0.255 27.974 1.00 92.38 81 SER A C 1
ATOM 637 O O . SER A 1 81 ? -15.374 0.951 27.181 1.00 92.38 81 SER A O 1
ATOM 639 N N . VAL A 1 82 ? -17.116 -0.396 27.647 1.00 93.56 82 VAL A N 1
ATOM 640 C CA . VAL A 1 82 ? -17.724 -0.340 26.314 1.00 93.56 82 VAL A CA 1
ATOM 641 C C . VAL A 1 82 ? -19.064 0.367 26.414 1.00 93.56 82 VAL A C 1
ATOM 643 O O . VAL A 1 82 ? -20.015 -0.171 26.977 1.00 93.56 82 VAL A O 1
ATOM 646 N N . SER A 1 83 ? -19.140 1.566 25.842 1.00 93.00 83 SER A N 1
ATOM 647 C CA . SER A 1 83 ? -20.415 2.233 25.575 1.00 93.00 83 SER A CA 1
ATOM 648 C C . SER A 1 83 ? -20.924 1.799 24.203 1.00 93.00 83 SER A C 1
ATOM 650 O O . SER A 1 83 ? -20.176 1.846 23.220 1.00 93.00 83 SER A O 1
ATOM 652 N N . TYR A 1 84 ? -22.172 1.342 24.125 1.00 94.69 84 TYR A N 1
ATOM 653 C CA . TYR A 1 84 ? -22.763 0.861 22.880 1.00 94.69 84 TYR A CA 1
ATOM 654 C C . TYR A 1 84 ? -24.191 1.399 22.692 1.00 94.69 84 TYR A C 1
ATOM 656 O O . TYR A 1 84 ? -24.969 1.398 23.648 1.00 94.69 84 TYR A O 1
ATOM 664 N N . PRO A 1 85 ? -24.527 1.879 21.479 1.00 95.31 85 PRO A N 1
ATOM 665 C CA . PRO A 1 85 ? -25.851 2.395 21.152 1.00 95.31 85 PRO A CA 1
ATOM 666 C C . PRO A 1 85 ? -26.835 1.246 20.870 1.00 95.31 85 PRO A C 1
ATOM 668 O O . PRO A 1 85 ? -26.531 0.071 21.117 1.00 95.31 85 PRO A O 1
ATOM 671 N N . THR A 1 86 ? -28.023 1.561 20.347 1.00 96.69 86 THR A N 1
ATOM 672 C CA . THR A 1 86 ? -28.993 0.530 19.945 1.00 96.69 86 THR A CA 1
ATOM 673 C C . THR A 1 86 ? -28.412 -0.400 18.879 1.00 96.69 86 THR A C 1
ATOM 675 O O . THR A 1 86 ? -27.450 -0.069 18.184 1.00 96.69 86 THR A O 1
ATOM 678 N N . TYR A 1 87 ? -28.991 -1.592 18.739 1.00 94.88 87 TYR A N 1
ATOM 679 C CA . TYR A 1 87 ? -28.506 -2.578 17.773 1.00 94.88 87 TYR A CA 1
ATOM 680 C C . TYR A 1 87 ? -28.516 -2.043 16.328 1.00 94.88 87 TYR A C 1
ATOM 682 O O . TYR A 1 87 ? -27.554 -2.252 15.589 1.00 94.88 87 TYR A O 1
ATOM 690 N N . ASP A 1 88 ? -29.555 -1.298 15.947 1.00 96.06 88 ASP A N 1
ATOM 691 C CA . ASP A 1 88 ? -29.686 -0.726 14.601 1.00 96.06 88 ASP A CA 1
ATOM 692 C C . ASP A 1 88 ? -28.635 0.363 14.334 1.00 96.06 88 ASP A C 1
ATOM 694 O O . ASP A 1 88 ? -28.036 0.419 13.254 1.00 96.06 88 ASP A O 1
ATOM 698 N N . GLU A 1 89 ? -28.332 1.189 15.339 1.00 96.81 89 GLU A N 1
ATOM 699 C CA . GLU A 1 89 ? -27.253 2.180 15.264 1.00 96.81 89 GLU A CA 1
ATOM 700 C C . GLU A 1 89 ? -25.885 1.500 15.150 1.00 96.81 89 GLU A C 1
ATOM 702 O O . GLU A 1 89 ? -25.077 1.878 14.300 1.00 96.81 89 GLU A O 1
ATOM 707 N N . GLN A 1 90 ? -25.632 0.451 15.941 1.00 97.19 90 GLN A N 1
ATOM 708 C CA . GLN A 1 90 ? -24.404 -0.340 15.829 1.00 97.19 90 GLN A CA 1
ATOM 709 C C . GLN A 1 90 ? -24.247 -0.941 14.431 1.00 97.19 90 GLN A C 1
ATOM 711 O O . GLN A 1 90 ? -23.150 -0.908 13.871 1.00 97.19 90 GLN A O 1
ATOM 716 N N . HIS A 1 91 ? -25.329 -1.486 13.866 1.00 95.12 91 HIS A N 1
ATOM 717 C CA . HIS A 1 91 ? -25.325 -2.067 12.528 1.00 95.12 91 HIS A CA 1
ATOM 718 C C . HIS A 1 91 ? -25.005 -1.015 11.465 1.00 95.12 91 HIS A C 1
ATOM 720 O O . HIS A 1 91 ? -24.162 -1.248 10.601 1.00 95.12 91 HIS A O 1
ATOM 726 N N . THR A 1 92 ? -25.614 0.166 11.577 1.00 96.81 92 THR A N 1
ATOM 727 C CA . THR A 1 92 ? -25.371 1.297 10.674 1.00 96.81 92 THR A CA 1
ATOM 728 C C . THR A 1 92 ? -23.907 1.739 10.718 1.00 96.81 92 THR A C 1
ATOM 730 O O . THR A 1 92 ? -23.258 1.829 9.675 1.00 96.81 92 THR A O 1
ATOM 733 N N . ILE A 1 93 ? -23.354 1.940 11.919 1.00 95.19 93 ILE A N 1
ATOM 734 C CA . ILE A 1 93 ? -21.944 2.315 12.116 1.00 95.19 93 ILE A CA 1
ATOM 735 C C . ILE A 1 93 ? -21.017 1.259 11.505 1.00 95.19 93 ILE A C 1
ATOM 737 O O . ILE A 1 93 ? -20.138 1.587 10.707 1.00 95.19 93 ILE A O 1
ATOM 741 N N . ALA A 1 94 ? -21.231 -0.012 11.854 1.00 93.88 94 ALA A N 1
ATOM 742 C CA . ALA A 1 94 ? -20.412 -1.119 11.378 1.00 93.88 94 ALA A CA 1
ATOM 743 C C . ALA A 1 94 ? -20.484 -1.290 9.855 1.00 93.88 94 ALA A C 1
ATOM 745 O O . ALA A 1 94 ? -19.465 -1.571 9.232 1.00 93.88 94 ALA A O 1
ATOM 746 N N . SER A 1 95 ? -21.659 -1.100 9.250 1.00 93.88 95 SER A N 1
ATOM 747 C CA . SER A 1 95 ? -21.839 -1.196 7.800 1.00 93.88 95 SER A CA 1
ATOM 748 C C . SER A 1 95 ? -21.090 -0.091 7.059 1.00 93.88 95 SER A C 1
ATOM 750 O O . SER A 1 95 ? -20.442 -0.364 6.050 1.00 93.88 95 SER A O 1
ATOM 752 N N . ILE A 1 96 ? -21.167 1.154 7.540 1.00 95.38 96 ILE A N 1
ATOM 753 C CA . ILE A 1 96 ? -20.495 2.291 6.898 1.00 95.38 96 ILE A CA 1
ATOM 754 C C . ILE A 1 96 ? -18.979 2.116 6.984 1.00 95.38 96 ILE A C 1
ATOM 756 O O . ILE A 1 96 ? -18.303 2.139 5.956 1.00 95.38 96 ILE A O 1
ATOM 760 N N . LEU A 1 97 ? -18.445 1.896 8.188 1.00 94.25 97 LEU A N 1
ATOM 761 C CA . LEU A 1 97 ? -17.002 1.740 8.387 1.00 94.25 97 LEU A CA 1
ATOM 762 C C . LEU A 1 97 ? -16.465 0.486 7.680 1.00 94.25 97 LEU A C 1
ATOM 764 O O . LEU A 1 97 ? -15.429 0.561 7.022 1.00 94.25 97 LEU A O 1
ATOM 768 N N . GLY A 1 98 ? -17.223 -0.616 7.707 1.00 91.69 98 GLY A N 1
ATOM 769 C CA . GLY A 1 98 ? -16.898 -1.849 6.986 1.00 91.69 98 GLY A CA 1
ATOM 770 C C . GLY A 1 98 ? -16.760 -1.630 5.485 1.00 91.69 98 GLY A C 1
ATOM 771 O O . GLY A 1 98 ? -15.770 -2.045 4.892 1.00 91.69 98 GLY A O 1
ATOM 772 N N . SER A 1 99 ? -17.691 -0.889 4.878 1.00 93.12 99 SER A N 1
ATOM 773 C CA . SER A 1 99 ? -17.628 -0.588 3.442 1.00 93.12 99 SER A CA 1
ATOM 77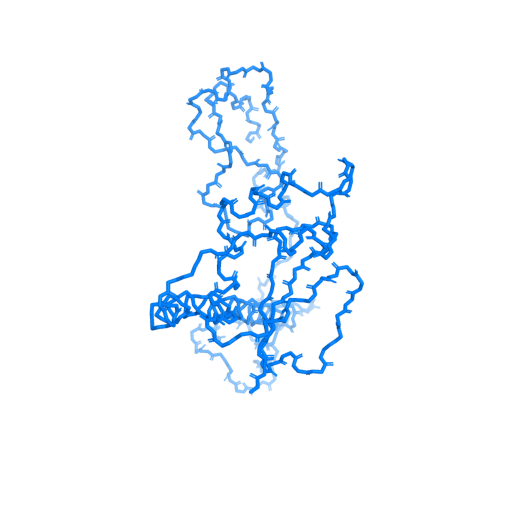4 C C . SER A 1 99 ? -16.388 0.225 3.042 1.00 93.12 99 SER A C 1
ATOM 776 O O . SER A 1 99 ? -15.869 0.073 1.933 1.00 93.12 99 SER A O 1
ATOM 778 N N . LEU A 1 100 ? -15.884 1.077 3.942 1.00 93.62 100 LEU A N 1
ATOM 779 C CA . LEU A 1 100 ? -14.663 1.847 3.715 1.00 93.62 100 LEU A CA 1
ATOM 780 C C . LEU A 1 100 ? -13.420 0.965 3.836 1.00 93.62 100 LEU A C 1
ATOM 782 O O . LEU A 1 100 ? -12.543 1.047 2.974 1.00 93.62 100 LEU A O 1
ATOM 786 N N . ASP A 1 101 ? -13.360 0.099 4.848 1.00 90.44 101 ASP A N 1
ATOM 787 C CA . ASP A 1 101 ? -12.261 -0.857 5.012 1.00 90.44 101 ASP A CA 1
ATOM 788 C C . ASP A 1 101 ? -12.185 -1.841 3.838 1.00 90.44 101 ASP A C 1
ATOM 790 O O . ASP A 1 101 ? -11.098 -2.074 3.303 1.00 90.44 101 ASP A O 1
ATOM 794 N N . ASP A 1 102 ? -13.331 -2.341 3.366 1.00 90.38 102 ASP A N 1
ATOM 795 C CA . ASP A 1 102 ? -13.415 -3.196 2.178 1.00 90.38 102 ASP A CA 1
ATOM 796 C C . ASP A 1 102 ? -12.846 -2.486 0.941 1.00 90.38 102 ASP A C 1
ATOM 798 O O . ASP A 1 102 ? -12.094 -3.076 0.160 1.00 90.38 102 ASP A O 1
ATOM 802 N N . LYS A 1 103 ? -13.143 -1.190 0.775 1.00 94.56 103 LYS A N 1
ATOM 803 C CA . LYS A 1 103 ? -12.603 -0.382 -0.326 1.00 94.56 103 LYS A CA 1
ATOM 804 C C . LYS A 1 103 ? -11.098 -0.143 -0.192 1.00 94.56 103 LYS A C 1
ATOM 806 O O . LYS A 1 103 ? -10.388 -0.178 -1.198 1.00 94.56 103 LYS A O 1
ATOM 811 N N . ILE A 1 104 ? -10.593 0.095 1.019 1.00 92.12 104 ILE A N 1
ATOM 812 C CA . ILE A 1 104 ? -9.152 0.245 1.278 1.00 92.12 104 ILE A CA 1
ATOM 813 C C . ILE A 1 104 ? -8.417 -1.046 0.919 1.00 92.12 104 ILE A C 1
ATOM 815 O O . ILE A 1 104 ? -7.401 -1.004 0.223 1.00 92.12 104 ILE A O 1
ATOM 819 N N . GLU A 1 105 ? -8.935 -2.188 1.363 1.00 91.12 105 GLU A N 1
ATOM 820 C CA . GLU A 1 105 ? -8.361 -3.500 1.074 1.00 91.12 105 GLU A CA 1
ATOM 821 C C . GLU A 1 105 ? -8.393 -3.807 -0.428 1.00 91.12 105 GLU A C 1
ATOM 823 O O . GLU A 1 105 ? -7.392 -4.249 -0.996 1.00 91.12 105 GLU A O 1
ATOM 828 N N . LEU A 1 106 ? -9.507 -3.510 -1.103 1.00 93.81 106 LEU A N 1
ATOM 829 C CA . LEU A 1 106 ? -9.620 -3.676 -2.550 1.00 93.81 106 LEU A CA 1
ATOM 830 C C . LEU A 1 106 ? -8.598 -2.816 -3.306 1.00 93.81 106 LEU A C 1
ATOM 832 O O . LEU A 1 106 ? -7.933 -3.307 -4.221 1.00 93.81 106 LEU A O 1
ATOM 836 N N . ASN A 1 107 ? -8.428 -1.554 -2.907 1.00 94.88 107 ASN A N 1
ATOM 837 C CA . ASN A 1 107 ? -7.443 -0.655 -3.508 1.00 94.88 107 ASN A CA 1
ATOM 838 C C . ASN A 1 107 ? -6.008 -1.151 -3.291 1.00 94.88 107 ASN A C 1
ATOM 840 O O . ASN A 1 107 ? -5.204 -1.109 -4.218 1.00 94.88 107 ASN A O 1
ATOM 844 N N . ARG A 1 108 ? -5.683 -1.666 -2.098 1.00 91.88 108 ARG A N 1
ATOM 845 C CA . ARG A 1 108 ? -4.362 -2.254 -1.820 1.00 91.88 108 ARG A CA 1
ATOM 846 C C . ARG A 1 108 ? -4.076 -3.455 -2.716 1.00 91.88 108 ARG A C 1
ATOM 848 O O . ARG A 1 108 ? -3.039 -3.472 -3.368 1.00 91.88 108 ARG A O 1
ATOM 855 N N . ARG A 1 109 ? -5.020 -4.394 -2.837 1.00 93.56 109 ARG A N 1
ATOM 856 C CA . ARG A 1 109 ? -4.884 -5.548 -3.748 1.00 93.56 109 ARG A CA 1
ATOM 857 C C . ARG A 1 109 ? -4.761 -5.130 -5.206 1.00 93.56 109 ARG A C 1
ATOM 859 O O . ARG A 1 109 ? -4.003 -5.733 -5.963 1.00 93.56 109 ARG A O 1
ATOM 866 N N . THR A 1 110 ? -5.505 -4.099 -5.602 1.00 94.50 110 THR A N 1
ATOM 867 C CA . THR A 1 110 ? -5.415 -3.530 -6.950 1.00 94.50 110 THR A CA 1
ATOM 868 C C . THR A 1 110 ? -4.012 -2.984 -7.196 1.00 94.50 110 THR A C 1
ATOM 870 O O . THR A 1 110 ? -3.400 -3.341 -8.197 1.00 94.50 110 THR A O 1
ATOM 873 N N . ASN A 1 111 ? -3.456 -2.214 -6.258 1.00 93.62 111 ASN A N 1
ATOM 874 C CA . ASN A 1 111 ? -2.087 -1.705 -6.351 1.00 93.62 111 ASN A CA 1
ATOM 875 C C . ASN A 1 111 ? -1.049 -2.835 -6.420 1.00 93.62 111 ASN A C 1
ATOM 877 O O . ASN A 1 111 ? -0.182 -2.797 -7.286 1.00 93.62 111 ASN A O 1
ATOM 881 N N . GLU A 1 112 ? -1.160 -3.862 -5.572 1.00 93.38 112 GLU A N 1
ATOM 882 C CA . GLU A 1 112 ? -0.265 -5.030 -5.602 1.00 93.38 1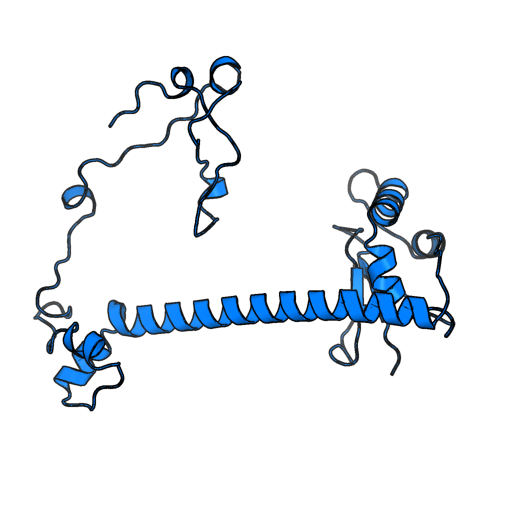12 GLU A CA 1
ATOM 883 C C . GLU A 1 112 ? -0.318 -5.759 -6.952 1.00 93.38 112 GLU A C 1
ATOM 885 O O . GLU A 1 112 ? 0.714 -6.148 -7.504 1.00 93.38 112 GLU A O 1
ATOM 890 N N . THR A 1 113 ? -1.521 -5.913 -7.510 1.00 95.56 113 THR A N 1
ATOM 891 C CA . THR A 1 113 ? -1.729 -6.549 -8.816 1.00 95.56 113 THR A CA 1
ATOM 892 C C . THR A 1 113 ? -1.132 -5.704 -9.938 1.00 95.56 113 THR A C 1
ATOM 894 O O . THR A 1 113 ? -0.416 -6.235 -10.785 1.00 95.56 113 THR A O 1
ATOM 897 N N . LEU A 1 114 ? -1.363 -4.388 -9.926 1.00 96.00 114 LEU A N 1
ATOM 898 C CA . LEU A 1 114 ? -0.789 -3.459 -10.900 1.00 96.00 114 LEU A CA 1
ATOM 899 C C . LEU A 1 114 ? 0.739 -3.455 -10.841 1.00 96.00 114 LEU A C 1
ATOM 901 O O . LEU A 1 114 ? 1.390 -3.479 -11.881 1.00 96.00 114 LEU A O 1
ATOM 905 N N . GLU A 1 115 ? 1.319 -3.489 -9.642 1.00 94.44 115 GLU A N 1
ATOM 906 C CA . GLU A 1 115 ? 2.768 -3.562 -9.469 1.00 94.44 115 GLU A CA 1
ATOM 907 C C . GLU A 1 115 ? 3.329 -4.889 -10.000 1.00 94.44 115 GLU A C 1
ATOM 909 O O . GLU A 1 115 ? 4.354 -4.912 -10.684 1.00 94.44 115 GLU A O 1
ATOM 914 N N . ALA A 1 116 ? 2.642 -6.007 -9.744 1.00 94.75 116 ALA A N 1
ATOM 915 C CA . ALA A 1 116 ? 3.025 -7.308 -10.283 1.00 94.75 116 ALA A CA 1
ATOM 916 C C . ALA A 1 116 ? 2.956 -7.342 -11.816 1.00 94.75 116 ALA A C 1
ATOM 918 O O . ALA A 1 116 ? 3.893 -7.828 -12.453 1.00 94.75 116 ALA A O 1
ATOM 919 N N . MET A 1 117 ? 1.898 -6.781 -12.405 1.00 95.69 117 MET A N 1
ATOM 920 C CA . MET A 1 117 ? 1.755 -6.648 -13.855 1.00 95.69 117 MET A CA 1
ATOM 921 C C . MET A 1 117 ? 2.851 -5.757 -14.445 1.00 95.69 117 MET A C 1
ATOM 923 O O . MET A 1 117 ? 3.494 -6.155 -15.411 1.00 95.69 117 MET A O 1
ATOM 927 N N . ALA A 1 118 ? 3.124 -4.596 -13.843 1.00 95.00 118 ALA A N 1
ATOM 928 C CA . ALA A 1 118 ? 4.172 -3.684 -14.295 1.00 95.00 118 ALA A CA 1
ATOM 929 C C . ALA A 1 118 ? 5.558 -4.345 -14.268 1.00 95.00 118 ALA A C 1
ATOM 931 O O . ALA A 1 118 ? 6.302 -4.244 -15.241 1.00 95.00 118 ALA A O 1
ATOM 932 N N . ARG A 1 119 ? 5.894 -5.083 -13.199 1.00 95.50 119 ARG A N 1
ATOM 933 C CA . ARG A 1 119 ? 7.152 -5.847 -13.124 1.00 95.50 119 ARG A CA 1
ATOM 934 C C . ARG A 1 119 ? 7.232 -6.941 -14.184 1.00 95.50 119 ARG A C 1
ATOM 936 O O . ARG A 1 119 ? 8.290 -7.119 -14.782 1.00 95.50 119 ARG A O 1
ATOM 943 N N . ALA A 1 120 ? 6.141 -7.673 -14.409 1.00 96.75 120 ALA A N 1
ATOM 944 C CA . ALA A 1 120 ? 6.095 -8.725 -15.420 1.00 96.75 120 ALA A CA 1
ATOM 945 C C . ALA A 1 120 ? 6.292 -8.154 -16.831 1.00 96.75 120 ALA A C 1
ATOM 947 O O . ALA A 1 120 ? 7.123 -8.664 -17.576 1.00 96.75 120 ALA A O 1
ATOM 948 N N . LEU A 1 121 ? 5.602 -7.056 -17.157 1.00 96.25 121 LEU A N 1
ATOM 949 C CA . LEU A 1 121 ? 5.758 -6.343 -18.426 1.00 96.25 121 LEU A CA 1
ATOM 950 C C . LEU A 1 121 ? 7.168 -5.774 -18.588 1.00 96.25 121 LEU A C 1
ATOM 952 O O . LEU A 1 121 ? 7.774 -5.945 -19.637 1.00 96.25 121 LEU A O 1
ATOM 956 N N . PHE A 1 122 ? 7.725 -5.143 -17.550 1.00 96.50 122 PHE A N 1
ATOM 957 C CA . PHE A 1 122 ? 9.085 -4.609 -17.611 1.00 96.50 122 PHE A CA 1
ATOM 958 C C . PHE A 1 122 ? 10.108 -5.713 -17.889 1.00 96.50 122 PHE A C 1
ATOM 960 O O . PHE A 1 122 ? 10.991 -5.553 -18.729 1.00 96.50 122 PHE A O 1
ATOM 967 N N . ARG A 1 123 ? 9.967 -6.853 -17.204 1.00 97.00 123 ARG A N 1
ATOM 968 C CA . ARG A 1 123 ? 10.815 -8.020 -17.435 1.00 97.00 123 ARG A CA 1
ATOM 969 C C . ARG A 1 123 ? 10.664 -8.539 -18.864 1.00 97.00 123 ARG A C 1
ATOM 971 O O . ARG A 1 123 ? 11.676 -8.696 -19.537 1.00 97.00 123 ARG A O 1
ATOM 978 N N . ASP A 1 124 ? 9.437 -8.740 -19.336 1.00 97.44 124 ASP A N 1
ATOM 979 C CA . ASP A 1 124 ? 9.179 -9.191 -20.707 1.00 97.44 124 ASP A CA 1
ATOM 980 C C . ASP A 1 124 ? 9.814 -8.241 -21.734 1.00 97.44 124 ASP A C 1
ATOM 982 O O . ASP A 1 124 ? 10.572 -8.665 -22.601 1.00 97.44 124 ASP A O 1
ATOM 986 N N . TRP A 1 125 ? 9.583 -6.935 -21.606 1.00 96.50 125 TRP A N 1
ATOM 987 C CA . TRP A 1 125 ? 9.961 -5.961 -22.632 1.00 96.50 125 TRP A CA 1
ATOM 988 C C . TRP A 1 125 ? 11.444 -5.590 -22.608 1.00 96.50 125 TRP A C 1
ATOM 990 O O . TRP A 1 125 ? 12.051 -5.449 -23.669 1.00 96.50 125 TRP A O 1
ATOM 1000 N N . PHE A 1 126 ? 12.031 -5.423 -21.421 1.00 95.50 126 PHE A N 1
ATOM 1001 C CA . PHE A 1 126 ? 13.354 -4.804 -21.256 1.00 95.50 126 PHE A CA 1
ATOM 1002 C C . PHE A 1 126 ? 14.431 -5.755 -20.726 1.00 95.50 126 PHE A C 1
ATOM 1004 O O . PHE A 1 126 ? 15.604 -5.389 -20.746 1.00 95.50 126 PHE A O 1
ATOM 1011 N N . VAL A 1 127 ? 14.066 -6.954 -20.259 1.00 94.62 127 VAL A N 1
ATOM 1012 C CA . VAL A 1 127 ? 15.030 -7.964 -19.783 1.00 94.62 127 VAL A CA 1
ATOM 1013 C C . VAL A 1 127 ? 15.054 -9.165 -20.720 1.00 94.62 127 VAL A C 1
ATOM 1015 O O . VAL A 1 127 ? 16.112 -9.548 -21.212 1.00 94.62 127 VAL A O 1
ATOM 1018 N N . ASP A 1 128 ? 13.884 -9.735 -21.000 1.00 96.31 128 ASP A N 1
ATOM 1019 C CA . ASP A 1 128 ? 13.756 -10.921 -21.847 1.00 96.31 128 ASP A CA 1
ATOM 1020 C C . ASP A 1 128 ? 13.657 -10.544 -23.347 1.00 96.31 128 ASP A C 1
ATOM 1022 O O . ASP A 1 128 ? 13.892 -11.384 -24.226 1.00 96.31 128 ASP A O 1
ATOM 1026 N N . PHE A 1 129 ? 13.391 -9.263 -23.644 1.00 97.00 129 PHE A N 1
ATOM 1027 C CA . PHE A 1 129 ? 13.181 -8.691 -24.982 1.00 97.00 129 PHE A CA 1
ATOM 1028 C C . PHE A 1 129 ? 12.074 -9.400 -25.781 1.00 97.00 129 PHE A C 1
ATOM 1030 O O . PHE A 1 129 ? 12.199 -9.593 -26.994 1.00 97.00 129 PHE A O 1
ATOM 1037 N N . GLY A 1 130 ? 10.992 -9.784 -25.100 1.00 97.38 130 GLY A N 1
ATOM 1038 C CA . GLY A 1 130 ? 9.842 -10.522 -25.627 1.00 97.38 130 GLY A CA 1
ATOM 1039 C C . GLY A 1 130 ? 9.320 -9.984 -26.962 1.00 97.38 130 GLY A C 1
ATOM 1040 O O . GLY A 1 130 ? 9.339 -10.737 -27.938 1.00 97.38 130 GLY A O 1
ATOM 1041 N N . PRO A 1 131 ? 8.967 -8.686 -27.083 1.00 97.88 131 PRO A N 1
ATOM 1042 C CA . PRO A 1 131 ? 8.410 -8.152 -28.327 1.00 97.88 131 PRO A CA 1
ATOM 1043 C C . PRO A 1 131 ? 9.384 -8.260 -29.507 1.00 97.88 131 PRO A C 1
ATOM 1045 O O . PRO A 1 131 ? 9.005 -8.676 -30.601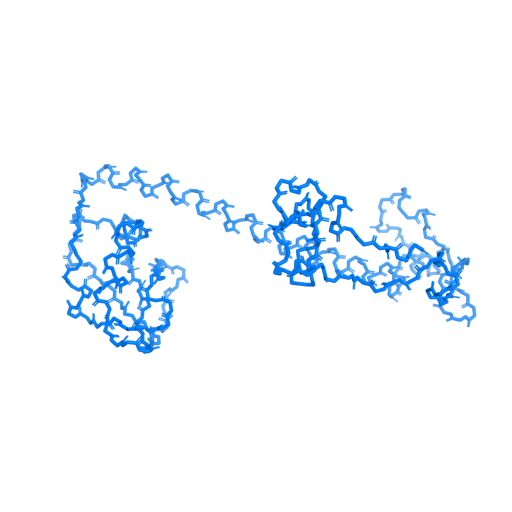 1.00 97.88 131 PRO A O 1
ATOM 1048 N N . THR A 1 132 ? 10.663 -7.953 -29.275 1.00 97.75 132 THR A N 1
ATOM 1049 C CA . THR A 1 132 ? 11.722 -8.066 -30.288 1.00 97.75 132 THR A CA 1
ATOM 1050 C C . THR A 1 132 ? 11.897 -9.513 -30.745 1.00 97.75 132 THR A C 1
ATOM 1052 O O . THR A 1 132 ? 11.984 -9.775 -31.943 1.00 97.75 132 THR A O 1
ATOM 1055 N N . ARG A 1 133 ? 11.913 -10.475 -29.813 1.00 97.31 133 ARG A N 1
ATOM 1056 C CA . ARG A 1 133 ? 12.054 -11.904 -30.139 1.00 97.31 133 ARG A CA 1
ATOM 1057 C C . ARG A 1 133 ? 10.837 -12.455 -30.876 1.00 97.31 133 ARG A C 1
ATOM 1059 O O . ARG A 1 133 ? 11.016 -13.187 -31.845 1.00 97.31 133 ARG A O 1
ATOM 1066 N N . ALA A 1 134 ? 9.632 -12.066 -30.474 1.00 97.56 134 ALA A N 1
ATOM 1067 C CA . ALA A 1 134 ? 8.402 -12.439 -31.163 1.00 97.56 134 ALA A CA 1
ATOM 1068 C C . ALA A 1 134 ? 8.389 -11.903 -32.609 1.00 97.56 134 ALA A C 1
ATOM 1070 O O . ALA A 1 134 ? 8.101 -12.656 -33.540 1.00 97.56 134 ALA A O 1
ATOM 1071 N N . LYS A 1 135 ? 8.824 -10.649 -32.835 1.00 97.38 135 LYS A N 1
ATOM 1072 C CA . LYS A 1 135 ? 9.035 -10.109 -34.193 1.00 97.38 135 LYS A CA 1
ATOM 1073 C C . LYS A 1 135 ? 10.045 -10.931 -34.997 1.00 97.38 135 LYS A C 1
ATOM 1075 O O . LYS A 1 135 ? 9.769 -11.268 -36.145 1.00 97.38 135 LYS A O 1
ATOM 1080 N N . MET A 1 136 ? 11.189 -11.283 -34.404 1.00 96.44 136 MET A N 1
ATOM 1081 C CA . MET A 1 136 ? 12.210 -12.113 -35.064 1.00 96.44 136 MET A CA 1
ATOM 1082 C C . MET A 1 136 ? 11.681 -13.493 -35.465 1.00 96.44 136 MET A C 1
ATOM 1084 O O . MET A 1 136 ? 12.069 -14.017 -36.506 1.00 96.44 136 MET A O 1
ATOM 1088 N N . ALA A 1 137 ? 10.815 -14.080 -34.639 1.00 96.81 137 ALA A N 1
ATOM 1089 C CA . ALA A 1 137 ? 10.200 -15.380 -34.881 1.00 96.81 137 ALA A CA 1
ATOM 1090 C C . ALA A 1 137 ? 9.019 -15.326 -35.872 1.00 96.81 137 ALA A C 1
ATOM 1092 O O . ALA A 1 137 ? 8.504 -16.373 -36.261 1.00 96.81 137 ALA A O 1
ATOM 1093 N N . GLY A 1 138 ? 8.596 -14.130 -36.302 1.00 96.12 138 GLY A N 1
ATOM 1094 C CA . GLY A 1 138 ? 7.425 -13.951 -37.162 1.00 96.12 138 GLY A CA 1
ATOM 1095 C C . GLY A 1 138 ? 6.100 -14.229 -36.447 1.00 96.12 138 GLY A C 1
ATOM 1096 O O . GLY A 1 138 ? 5.117 -14.591 -37.093 1.00 96.12 138 GLY A O 1
ATOM 1097 N N . GLU A 1 139 ? 6.072 -14.098 -35.121 1.00 97.00 139 GLU A N 1
ATOM 1098 C CA . GLU A 1 139 ? 4.871 -14.294 -34.315 1.00 97.00 139 GLU A CA 1
ATOM 1099 C C . GLU A 1 139 ? 3.891 -13.122 -34.461 1.00 97.00 139 GLU A C 1
ATOM 1101 O O . GLU A 1 139 ? 4.252 -12.000 -34.830 1.00 97.00 139 GLU A O 1
ATOM 1106 N N . ALA A 1 140 ? 2.619 -13.386 -34.157 1.00 94.94 140 ALA A N 1
ATOM 1107 C CA . ALA A 1 140 ? 1.592 -12.355 -34.168 1.00 94.94 140 ALA A CA 1
ATOM 1108 C C . ALA A 1 140 ? 1.831 -11.320 -33.046 1.00 94.94 140 ALA A C 1
ATOM 1110 O O . ALA A 1 140 ? 2.232 -11.695 -31.941 1.00 94.94 140 ALA A O 1
ATOM 1111 N N . PRO A 1 141 ? 1.544 -10.028 -33.289 1.00 95.75 141 PRO A N 1
ATOM 1112 C CA . PRO A 1 141 ? 1.664 -8.994 -32.268 1.00 95.75 141 PRO A CA 1
ATOM 1113 C C . PRO A 1 141 ? 0.732 -9.272 -31.085 1.00 95.75 141 PRO A C 1
ATOM 1115 O O . PRO A 1 141 ? -0.455 -9.540 -31.267 1.00 95.75 141 PRO A O 1
ATOM 1118 N N . TYR A 1 142 ? 1.265 -9.146 -29.869 1.00 95.88 142 TYR A N 1
ATOM 1119 C CA . TYR A 1 142 ? 0.506 -9.274 -28.616 1.00 95.88 142 TYR A CA 1
ATOM 1120 C C . TYR A 1 142 ? 0.376 -7.951 -27.844 1.00 95.88 142 TYR A C 1
ATOM 1122 O O . TYR A 1 142 ? -0.206 -7.910 -26.760 1.00 95.88 142 TYR A O 1
ATOM 1130 N N . LEU A 1 143 ? 0.912 -6.863 -28.401 1.00 95.75 143 LEU A N 1
ATOM 1131 C CA . LEU A 1 143 ? 0.790 -5.504 -27.880 1.00 95.75 143 LEU A CA 1
ATOM 1132 C C . LEU A 1 143 ? -0.136 -4.675 -28.772 1.00 95.75 143 LEU A C 1
ATOM 1134 O O . LEU A 1 143 ? -0.362 -5.009 -29.936 1.00 95.75 143 LEU A O 1
ATOM 1138 N N . ALA A 1 144 ? -0.638 -3.562 -28.233 1.00 96.19 144 ALA A N 1
ATOM 1139 C CA . ALA A 1 144 ? -1.316 -2.557 -29.045 1.00 96.19 144 ALA A CA 1
ATOM 1140 C C . ALA A 1 144 ? -0.401 -2.114 -30.207 1.00 96.19 144 ALA A C 1
ATOM 1142 O O . ALA A 1 144 ? 0.807 -1.982 -29.979 1.00 96.19 144 ALA A O 1
ATOM 1143 N N . PRO A 1 145 ? -0.938 -1.857 -31.418 1.00 95.75 145 PRO A N 1
ATOM 1144 C CA . PRO A 1 145 ? -0.123 -1.564 -32.600 1.00 95.75 145 PRO A CA 1
ATOM 1145 C C . PRO A 1 145 ? 0.919 -0.465 -32.363 1.00 95.75 145 PRO A C 1
ATOM 1147 O O . PRO A 1 145 ? 2.090 -0.641 -32.672 1.00 95.75 145 PRO A O 1
ATOM 1150 N N . GLU A 1 146 ? 0.517 0.624 -31.711 1.00 96.44 146 GLU A N 1
ATOM 1151 C CA . GLU A 1 146 ? 1.383 1.767 -31.399 1.00 96.44 146 GLU A CA 1
ATOM 1152 C C . GLU A 1 146 ? 2.598 1.385 -30.545 1.00 96.44 146 GLU A C 1
ATOM 1154 O O . GLU A 1 146 ? 3.684 1.902 -30.772 1.00 96.44 146 GLU A O 1
ATOM 1159 N N . LEU A 1 147 ? 2.433 0.468 -29.585 1.00 95.12 147 LEU A N 1
ATOM 1160 C CA . LEU A 1 147 ? 3.525 -0.016 -28.738 1.00 95.12 147 LEU A CA 1
ATOM 1161 C C . LEU A 1 147 ? 4.364 -1.065 -29.456 1.00 95.12 147 LEU A C 1
ATOM 1163 O O . LEU A 1 147 ? 5.585 -1.058 -29.332 1.00 95.12 147 LEU A O 1
ATOM 1167 N N . TRP A 1 148 ? 3.717 -1.958 -30.207 1.00 96.81 148 TRP A N 1
ATOM 1168 C CA . TRP A 1 148 ? 4.399 -2.993 -30.973 1.00 96.81 148 TRP A CA 1
ATOM 1169 C C . TRP A 1 148 ? 5.425 -2.385 -31.926 1.00 96.81 148 TRP A C 1
ATOM 1171 O O . TRP A 1 148 ? 6.558 -2.859 -31.986 1.00 96.81 148 TRP A O 1
ATOM 1181 N N . GLU A 1 149 ? 5.071 -1.302 -32.618 1.00 95.88 149 GLU A N 1
ATOM 1182 C CA . GLU A 1 149 ? 5.958 -0.608 -33.557 1.00 95.88 149 GLU A CA 1
ATOM 1183 C C . GLU A 1 149 ? 7.197 0.023 -32.902 1.00 95.88 149 GLU A C 1
ATOM 1185 O O . GLU A 1 149 ? 8.219 0.170 -33.569 1.00 95.88 149 GLU A O 1
ATOM 1190 N N . LEU A 1 150 ? 7.172 0.320 -31.597 1.00 95.12 150 LEU A N 1
ATOM 1191 C CA . LEU A 1 150 ? 8.327 0.896 -30.892 1.00 95.12 150 LEU A CA 1
ATOM 1192 C C . LEU A 1 150 ? 9.481 -0.100 -30.704 1.00 95.12 150 LEU A C 1
ATOM 1194 O O . LEU A 1 150 ? 10.622 0.318 -30.499 1.00 95.12 150 LEU A O 1
ATOM 1198 N N . PHE A 1 151 ? 9.209 -1.407 -30.750 1.00 96.31 151 PHE A N 1
ATOM 1199 C CA . PHE A 1 151 ? 10.231 -2.428 -30.517 1.00 96.31 151 PHE A CA 1
ATOM 1200 C C . PHE A 1 151 ? 10.970 -2.801 -31.811 1.00 96.31 151 PHE A C 1
ATOM 1202 O O . PHE A 1 151 ? 10.319 -3.084 -32.824 1.00 96.31 151 PHE A O 1
ATOM 1209 N N . PRO A 1 152 ? 12.315 -2.871 -31.803 1.00 96.50 152 PRO A N 1
ATOM 1210 C CA . PRO A 1 152 ? 13.084 -3.354 -32.947 1.00 96.50 152 PRO A CA 1
ATOM 1211 C C . PRO A 1 152 ? 12.681 -4.774 -33.364 1.00 96.50 152 PRO A C 1
ATOM 1213 O O . PRO A 1 152 ? 12.249 -5.579 -32.547 1.00 96.50 152 PRO A O 1
ATOM 1216 N N . GLY A 1 153 ? 12.848 -5.106 -34.646 1.00 96.69 153 GLY A N 1
ATOM 1217 C CA . GLY A 1 153 ? 12.531 -6.440 -35.174 1.00 96.69 153 GLY A CA 1
ATOM 1218 C C . GLY A 1 153 ? 13.649 -7.475 -35.027 1.00 96.69 153 GLY A C 1
ATOM 1219 O O . GLY A 1 153 ? 13.480 -8.602 -35.481 1.00 96.69 153 GLY A O 1
ATOM 1220 N N . ARG A 1 154 ? 14.803 -7.096 -34.459 1.00 96.56 154 ARG A N 1
ATOM 1221 C CA . ARG A 1 154 ? 15.971 -7.970 -34.290 1.00 96.56 154 ARG A CA 1
ATOM 1222 C C . ARG A 1 154 ? 16.836 -7.597 -33.091 1.00 96.56 154 ARG A C 1
ATOM 1224 O O . ARG A 1 154 ? 16.854 -6.443 -32.660 1.00 96.56 154 ARG A O 1
ATOM 1231 N N . LEU A 1 155 ? 17.567 -8.590 -32.591 1.00 96.31 155 LEU A N 1
ATOM 1232 C CA . LEU A 1 155 ? 18.691 -8.407 -31.677 1.00 96.31 155 LEU A CA 1
ATOM 1233 C C . LEU A 1 155 ? 19.990 -8.251 -32.476 1.00 96.31 155 LEU A C 1
ATOM 1235 O O . LEU A 1 155 ? 20.118 -8.803 -33.571 1.00 96.31 155 LEU A O 1
ATOM 1239 N N . ASP A 1 156 ? 20.942 -7.509 -31.927 1.00 95.44 156 ASP A N 1
ATOM 1240 C CA . ASP A 1 156 ? 22.287 -7.386 -32.479 1.00 95.44 156 ASP A CA 1
ATOM 1241 C C . ASP A 1 156 ? 23.226 -8.512 -31.999 1.00 95.44 156 ASP A C 1
ATOM 1243 O O . ASP A 1 156 ? 22.819 -9.449 -31.307 1.00 95.44 156 ASP A O 1
ATOM 1247 N N . ASN A 1 157 ? 24.506 -8.420 -32.371 1.00 93.50 157 ASN A N 1
ATOM 1248 C CA . ASN A 1 157 ? 25.525 -9.427 -32.053 1.00 93.50 157 ASN A CA 1
ATOM 1249 C C . ASN A 1 157 ? 25.823 -9.559 -30.547 1.00 93.50 157 ASN A C 1
ATOM 1251 O O . ASN A 1 157 ? 26.430 -10.544 -30.133 1.00 93.50 157 ASN A O 1
ATOM 1255 N N . GLU A 1 158 ? 25.418 -8.583 -29.736 1.00 92.75 158 GLU A N 1
ATOM 1256 C CA . GLU A 1 158 ? 25.586 -8.573 -28.280 1.00 92.75 158 GLU A CA 1
ATOM 1257 C C . GLU A 1 158 ? 24.307 -9.033 -27.559 1.00 92.75 158 GLU A C 1
ATOM 1259 O O . GLU A 1 158 ? 24.264 -9.080 -26.331 1.00 92.75 158 GLU A O 1
ATOM 1264 N N . GLY A 1 159 ? 23.261 -9.402 -28.307 1.00 92.44 159 GLY A N 1
ATOM 1265 C CA . GLY A 1 159 ? 22.016 -9.940 -27.762 1.00 92.44 159 GLY A CA 1
ATOM 1266 C C . GLY A 1 159 ? 21.040 -8.887 -27.237 1.00 92.44 159 GLY A C 1
ATOM 1267 O O . GLY A 1 159 ? 20.068 -9.261 -26.578 1.00 92.44 159 GLY A O 1
ATOM 1268 N N . LYS A 1 160 ? 21.256 -7.600 -27.537 1.00 94.50 160 LYS A N 1
ATOM 1269 C CA . LYS A 1 160 ? 20.337 -6.498 -27.202 1.00 94.50 160 LYS A CA 1
ATOM 1270 C C . LYS A 1 160 ? 19.519 -6.067 -28.428 1.00 94.50 160 LYS A C 1
ATOM 1272 O O . LYS A 1 160 ? 19.943 -6.331 -29.553 1.00 94.50 160 LYS A O 1
ATOM 1277 N N . PRO A 1 161 ? 18.350 -5.425 -28.256 1.00 96.75 161 PRO A N 1
ATOM 1278 C CA . PRO A 1 161 ? 17.576 -4.914 -29.383 1.00 96.75 161 PRO A CA 1
ATOM 1279 C C . PRO A 1 161 ? 18.393 -3.944 -30.238 1.00 96.75 161 PRO A C 1
ATOM 1281 O O . PRO A 1 161 ? 19.159 -3.133 -29.718 1.00 96.75 161 PRO A O 1
ATOM 1284 N N . GLU A 1 162 ? 18.232 -4.021 -31.557 1.00 96.00 162 GLU A N 1
ATOM 1285 C CA . GLU A 1 162 ? 18.990 -3.170 -32.471 1.00 96.00 162 GLU A CA 1
ATOM 1286 C C . GLU A 1 162 ? 18.811 -1.674 -32.157 1.00 96.00 162 GLU A C 1
ATOM 1288 O O . GLU A 1 162 ? 17.711 -1.195 -31.882 1.00 96.00 162 GLU A O 1
ATOM 1293 N N . GLY A 1 163 ? 19.919 -0.930 -32.205 1.00 93.56 163 GLY A N 1
ATOM 1294 C CA . GLY A 1 163 ? 19.955 0.504 -31.916 1.00 93.56 163 GLY A CA 1
ATOM 1295 C C . GLY A 1 163 ? 20.072 0.841 -30.429 1.00 93.56 163 GLY A C 1
ATOM 1296 O O . GLY A 1 163 ? 20.379 1.988 -30.098 1.00 93.56 163 GLY A O 1
ATOM 1297 N N . TRP A 1 164 ? 19.897 -0.133 -29.529 1.00 94.06 164 TRP A N 1
ATOM 1298 C CA . TRP A 1 164 ? 20.141 0.082 -28.107 1.00 94.06 164 TRP A CA 1
ATOM 1299 C C . TRP A 1 164 ? 21.636 0.226 -27.840 1.00 94.06 164 TRP A C 1
ATOM 1301 O O . TRP A 1 164 ? 22.473 -0.361 -28.523 1.00 94.06 164 TRP A O 1
ATOM 1311 N N . LYS A 1 165 ? 21.981 1.022 -26.831 1.00 91.88 165 LYS A N 1
ATOM 1312 C CA . LYS A 1 165 ? 23.364 1.248 -26.407 1.00 91.88 165 LYS A CA 1
ATOM 1313 C C . LYS A 1 165 ? 23.491 0.941 -24.926 1.00 91.88 165 LYS A C 1
ATOM 1315 O O . LYS A 1 165 ? 22.589 1.249 -24.152 1.00 91.88 165 LYS A O 1
ATOM 1320 N N . ILE A 1 166 ? 24.620 0.353 -24.555 1.00 89.88 166 ILE A N 1
ATOM 1321 C CA . ILE A 1 166 ? 25.044 0.227 -23.164 1.00 89.88 166 ILE A CA 1
ATOM 1322 C C . ILE A 1 166 ? 26.057 1.346 -22.935 1.00 89.88 166 ILE A C 1
ATOM 1324 O O . ILE A 1 166 ? 26.946 1.543 -23.760 1.00 89.88 166 ILE A O 1
ATOM 1328 N N . GLY A 1 167 ? 25.884 2.094 -21.853 1.00 90.50 167 GLY A N 1
ATOM 1329 C CA . GLY A 1 167 ? 26.790 3.162 -21.451 1.00 90.50 167 GLY A CA 1
ATOM 1330 C C . GLY A 1 167 ? 26.882 3.212 -19.937 1.00 90.50 167 GLY A C 1
ATOM 1331 O O . GLY A 1 167 ? 25.983 2.733 -19.235 1.00 90.50 167 GLY A O 1
ATOM 1332 N N . GLU A 1 168 ? 27.971 3.774 -19.432 1.00 94.50 168 GLU A N 1
ATOM 1333 C CA . GLU A 1 168 ? 28.112 3.994 -17.999 1.00 94.50 168 GLU A CA 1
ATOM 1334 C C . GLU A 1 168 ? 27.360 5.262 -17.586 1.00 94.50 168 GLU A C 1
ATOM 1336 O O . GLU A 1 168 ? 27.340 6.253 -18.313 1.00 94.50 168 GLU A O 1
ATOM 1341 N N . LEU A 1 169 ? 26.749 5.272 -16.394 1.00 93.19 169 LEU A N 1
ATOM 1342 C CA . LEU A 1 169 ? 25.967 6.429 -15.932 1.00 93.19 169 LEU A CA 1
ATOM 1343 C C . LEU A 1 169 ? 26.767 7.737 -15.975 1.00 93.19 169 LEU A C 1
ATOM 1345 O O . LEU A 1 169 ? 26.211 8.765 -16.339 1.00 93.19 169 LEU A O 1
ATOM 1349 N N . HIS A 1 170 ? 28.065 7.692 -15.668 1.00 92.62 170 HIS A N 1
ATOM 1350 C CA . HIS A 1 170 ? 28.923 8.875 -15.669 1.00 92.62 170 HIS A CA 1
ATOM 1351 C C . HIS A 1 170 ? 29.060 9.525 -17.060 1.00 92.62 170 HIS A C 1
ATOM 1353 O O . HIS A 1 170 ? 29.282 10.728 -17.145 1.00 92.62 170 HIS A O 1
ATOM 1359 N N . GLU A 1 171 ? 28.892 8.755 -18.140 1.00 94.12 171 GLU A N 1
ATOM 1360 C CA . GLU A 1 171 ? 28.910 9.246 -19.526 1.00 94.12 171 GLU A CA 1
ATOM 1361 C C . GLU A 1 171 ? 27.569 9.880 -19.926 1.00 94.12 171 GLU A C 1
ATOM 1363 O O . GLU A 1 171 ? 27.495 10.655 -20.879 1.00 94.12 171 GLU A O 1
ATOM 1368 N N . LEU A 1 172 ? 26.497 9.538 -19.203 1.00 92.38 172 LEU A N 1
ATOM 1369 C CA . LEU A 1 172 ? 25.119 9.949 -19.481 1.00 92.38 172 LEU A CA 1
ATOM 1370 C C . LEU A 1 172 ? 24.627 11.071 -18.554 1.00 92.38 172 LEU A C 1
ATOM 1372 O O . LEU A 1 172 ? 23.528 11.593 -18.746 1.00 92.38 172 LEU A O 1
ATOM 1376 N N . THR A 1 173 ? 25.410 11.442 -17.543 1.00 91.62 173 THR A N 1
ATOM 1377 C CA . THR A 1 173 ? 25.046 12.447 -16.537 1.00 91.62 173 THR A CA 1
ATOM 1378 C C . THR A 1 173 ? 25.979 13.646 -16.581 1.00 91.62 173 THR A C 1
ATOM 1380 O O . THR A 1 173 ? 27.186 13.488 -16.724 1.00 91.62 173 THR A O 1
ATOM 1383 N N . ILE A 1 174 ? 25.434 14.845 -16.364 1.00 91.69 174 ILE A N 1
ATOM 1384 C CA . ILE A 1 174 ? 26.242 16.069 -16.229 1.00 91.69 174 ILE A CA 1
ATOM 1385 C C . ILE A 1 174 ? 27.030 16.058 -14.909 1.00 91.69 174 ILE A C 1
ATOM 1387 O O . ILE A 1 174 ? 28.181 16.485 -14.876 1.00 91.69 174 ILE A O 1
ATOM 1391 N N . ASN A 1 175 ? 26.423 15.566 -13.826 1.00 86.81 175 ASN A N 1
ATOM 1392 C CA . ASN A 1 175 ? 27.064 15.445 -12.521 1.00 86.81 175 ASN A CA 1
ATOM 1393 C C . ASN A 1 175 ? 26.426 14.316 -11.693 1.00 86.81 175 ASN A C 1
ATOM 1395 O O . ASN A 1 175 ? 25.236 14.029 -11.824 1.00 86.81 175 ASN A O 1
ATOM 1399 N N . ILE A 1 176 ? 27.222 13.726 -10.803 1.00 88.94 176 ILE A N 1
ATOM 1400 C CA . ILE A 1 176 ? 26.801 12.818 -9.739 1.00 88.94 176 ILE A CA 1
ATOM 1401 C C . ILE A 1 176 ? 27.317 13.417 -8.430 1.00 88.94 176 ILE A C 1
ATOM 1403 O O . ILE A 1 176 ? 28.521 13.435 -8.170 1.00 88.94 176 ILE A O 1
ATOM 1407 N N . CYS A 1 177 ? 26.406 13.916 -7.599 1.00 83.62 177 CYS A N 1
ATOM 1408 C CA . CYS A 1 177 ? 26.750 14.604 -6.362 1.00 83.62 177 CYS A CA 1
ATOM 1409 C C . CYS A 1 177 ? 26.224 13.866 -5.127 1.00 83.62 177 CYS A C 1
ATOM 1411 O O . CYS A 1 177 ? 25.231 13.140 -5.164 1.00 83.62 177 CYS A O 1
ATOM 1413 N N . ASN A 1 178 ? 26.906 14.077 -4.002 1.00 83.94 178 ASN A N 1
ATOM 1414 C CA . ASN A 1 178 ? 26.409 13.648 -2.702 1.00 83.94 178 ASN A CA 1
ATOM 1415 C C . ASN A 1 178 ? 25.485 14.723 -2.126 1.00 83.94 178 ASN A C 1
ATOM 1417 O O . ASN A 1 178 ? 25.808 15.912 -2.164 1.00 83.94 178 ASN A O 1
ATOM 1421 N N . GLY A 1 179 ? 24.377 14.295 -1.523 1.00 83.06 179 GLY A N 1
ATOM 1422 C CA . GLY A 1 179 ? 23.538 15.175 -0.715 1.00 83.06 179 GLY A CA 1
ATOM 1423 C C . GLY A 1 179 ? 24.283 15.689 0.523 1.00 83.06 179 GLY A C 1
ATOM 1424 O O . GLY A 1 179 ? 25.123 14.997 1.100 1.00 83.06 179 GLY A O 1
ATOM 1425 N N . GLY A 1 180 ? 23.967 16.912 0.946 1.00 84.62 180 GLY A N 1
ATOM 1426 C CA . GLY A 1 180 ? 24.474 17.509 2.180 1.00 84.62 180 GLY A CA 1
ATOM 1427 C C . GLY A 1 180 ? 23.433 17.471 3.295 1.00 84.62 180 GLY A C 1
ATOM 1428 O O . GLY A 1 180 ? 22.237 17.567 3.037 1.00 84.62 180 GLY A O 1
ATOM 1429 N N . THR A 1 181 ? 23.888 17.365 4.547 1.00 88.81 181 THR A N 1
ATOM 1430 C CA . THR A 1 181 ? 23.031 17.574 5.724 1.00 88.81 181 THR A CA 1
ATOM 1431 C C . THR A 1 181 ? 23.327 18.944 6.331 1.00 88.81 181 THR A C 1
ATOM 1433 O O . THR A 1 181 ? 24.421 19.125 6.879 1.00 88.81 181 THR A O 1
ATOM 1436 N N . PRO A 1 182 ? 22.393 19.912 6.264 1.00 88.62 182 PRO A N 1
ATOM 1437 C CA . PRO A 1 182 ? 22.541 21.182 6.961 1.00 88.62 182 PRO A CA 1
ATOM 1438 C C . PRO A 1 182 ? 22.708 20.940 8.463 1.00 88.62 182 PRO A C 1
ATOM 1440 O O . PRO A 1 182 ? 22.165 19.985 9.027 1.00 88.62 182 PRO A O 1
ATOM 1443 N N . LYS A 1 183 ? 23.471 21.797 9.149 1.00 90.31 183 LYS A N 1
ATOM 1444 C CA . LYS A 1 183 ? 23.663 21.659 10.600 1.00 90.31 183 LYS A CA 1
ATOM 1445 C C . LYS A 1 183 ? 22.311 21.779 11.306 1.00 90.31 183 LYS A C 1
ATOM 1447 O O . LYS A 1 183 ? 21.736 22.861 11.363 1.00 90.31 183 LYS A O 1
ATOM 1452 N N . ARG A 1 184 ? 21.834 20.678 11.892 1.00 88.94 184 ARG A N 1
ATOM 1453 C CA . ARG A 1 184 ? 20.553 20.626 12.623 1.00 88.94 184 ARG A CA 1
ATOM 1454 C C . ARG A 1 184 ? 20.491 21.582 13.813 1.00 88.94 184 ARG A C 1
ATOM 1456 O O . ARG A 1 184 ? 19.420 22.036 14.177 1.00 88.94 184 ARG A O 1
ATOM 1463 N N . THR A 1 185 ? 21.640 21.899 14.404 1.00 92.88 185 THR A N 1
ATOM 1464 C CA . THR A 1 185 ? 21.744 22.809 15.552 1.00 92.88 185 THR A CA 1
ATOM 1465 C C . THR A 1 185 ? 21.608 24.287 15.187 1.00 92.88 185 THR A C 1
ATOM 1467 O O . THR A 1 185 ? 21.477 25.110 16.087 1.00 92.88 185 THR A O 1
ATOM 1470 N N . LYS A 1 186 ? 21.652 24.650 13.898 1.00 92.19 186 LYS A N 1
ATOM 1471 C CA . LYS A 1 186 ? 21.480 26.032 13.445 1.00 92.19 186 LYS A CA 1
ATOM 1472 C C . LYS A 1 186 ? 20.042 26.228 12.974 1.00 92.19 186 LYS A C 1
ATOM 1474 O O . LYS A 1 186 ? 19.707 25.867 11.851 1.00 92.19 186 LYS A O 1
ATOM 1479 N N . SER A 1 187 ? 19.199 26.773 13.850 1.00 91.88 187 SER A N 1
ATOM 1480 C CA . SER A 1 187 ? 17.752 26.873 13.621 1.00 91.88 187 SER A CA 1
ATOM 1481 C C . SER A 1 187 ? 17.380 27.707 12.391 1.00 91.88 187 SER A C 1
ATOM 1483 O O . SER A 1 187 ? 16.455 27.332 11.678 1.00 91.88 187 SER A O 1
ATOM 1485 N N . SER A 1 188 ? 18.163 28.740 12.053 1.00 92.50 188 SER A N 1
ATOM 1486 C CA . SER A 1 188 ? 17.946 29.585 10.863 1.00 92.50 188 SER A CA 1
ATOM 1487 C C . SER A 1 188 ? 17.980 28.827 9.526 1.00 92.50 188 SER A C 1
ATOM 1489 O O . SER A 1 188 ? 17.501 29.330 8.512 1.00 92.50 188 SER A O 1
ATOM 1491 N N . TYR A 1 189 ? 18.516 27.602 9.505 1.00 92.94 189 TYR A N 1
ATOM 1492 C CA . TYR A 1 189 ? 18.501 26.737 8.323 1.00 92.94 189 TYR A CA 1
ATOM 1493 C C . TYR A 1 189 ? 17.163 26.033 8.094 1.00 92.94 189 TYR A C 1
ATOM 1495 O O . TYR A 1 189 ? 16.944 25.540 6.994 1.00 92.94 189 TYR A O 1
ATOM 1503 N N . TRP A 1 190 ? 16.301 25.964 9.107 1.00 92.44 190 TRP A N 1
ATOM 1504 C CA . TRP A 1 190 ? 15.086 25.140 9.115 1.00 92.44 190 TRP A CA 1
ATOM 1505 C C . TRP A 1 190 ? 13.829 25.965 9.396 1.00 92.44 190 TRP A C 1
ATOM 1507 O O . TRP A 1 190 ? 12.761 25.680 8.860 1.00 92.44 190 TRP A O 1
ATOM 1517 N N . GLU A 1 191 ? 13.943 26.989 10.243 1.00 91.56 191 GLU A N 1
ATOM 1518 C CA . GLU A 1 191 ? 12.832 27.875 10.578 1.00 91.56 191 GLU A CA 1
ATOM 1519 C C . GLU A 1 191 ? 12.363 28.644 9.341 1.00 91.56 191 GLU A C 1
ATOM 1521 O O . GLU A 1 191 ? 13.146 29.340 8.698 1.00 91.56 191 GLU A O 1
ATOM 1526 N N . ASN A 1 192 ? 11.069 28.526 9.025 1.00 90.94 192 ASN A N 1
ATOM 1527 C CA . ASN A 1 192 ? 10.448 29.110 7.831 1.00 90.94 192 ASN A CA 1
ATOM 1528 C C . ASN A 1 192 ? 11.115 28.678 6.509 1.00 90.94 192 ASN A C 1
ATOM 1530 O O . ASN A 1 192 ? 11.120 29.441 5.546 1.00 90.94 192 ASN A O 1
ATOM 1534 N N . GLY A 1 193 ? 11.694 27.472 6.467 1.00 89.69 193 GLY A N 1
ATOM 1535 C CA . GLY A 1 193 ? 12.198 26.882 5.231 1.00 89.69 193 GLY A CA 1
ATOM 1536 C C . GLY A 1 193 ? 11.069 26.554 4.257 1.00 89.69 193 GLY A C 1
ATOM 1537 O O . GLY A 1 193 ? 10.034 26.021 4.651 1.00 89.69 193 GLY A O 1
ATOM 1538 N N . ASP A 1 194 ? 11.293 26.842 2.983 1.00 93.06 194 ASP A N 1
ATOM 1539 C CA . ASP A 1 194 ? 10.378 26.595 1.867 1.00 93.06 194 ASP A CA 1
ATOM 1540 C C . ASP A 1 194 ? 10.972 25.640 0.822 1.00 93.06 194 ASP A C 1
ATOM 1542 O O . ASP A 1 194 ? 10.270 25.194 -0.084 1.00 93.06 194 ASP A O 1
ATOM 1546 N N . ILE A 1 195 ? 12.249 25.272 0.963 1.00 92.19 195 ILE A N 1
ATOM 1547 C CA . ILE A 1 195 ? 12.949 24.391 0.031 1.00 92.19 195 ILE A CA 1
ATOM 1548 C C . ILE A 1 195 ? 12.872 22.950 0.543 1.00 92.19 195 ILE A C 1
ATOM 1550 O O . ILE A 1 195 ? 13.414 22.670 1.616 1.00 92.19 195 ILE A O 1
ATOM 1554 N N . PRO A 1 196 ? 12.253 22.015 -0.198 1.00 92.62 196 PRO A N 1
ATOM 1555 C CA . PRO A 1 196 ? 12.172 20.614 0.201 1.00 92.62 196 PRO A CA 1
ATOM 1556 C C . PRO A 1 196 ? 13.558 20.000 0.426 1.00 92.62 196 PRO A C 1
ATOM 1558 O O . PRO A 1 196 ? 14.419 20.051 -0.456 1.00 92.62 196 PRO A O 1
ATOM 1561 N N . TRP A 1 197 ? 13.784 19.393 1.593 1.00 91.56 197 TRP A N 1
ATOM 1562 C CA . TRP A 1 197 ? 15.039 18.706 1.903 1.00 91.56 197 TRP A CA 1
ATOM 1563 C C . TRP A 1 197 ? 14.794 17.218 2.141 1.00 91.56 197 TRP A C 1
ATOM 1565 O O . TRP A 1 197 ? 14.330 16.800 3.203 1.00 91.56 197 TRP A O 1
ATOM 1575 N N . LEU A 1 198 ? 15.110 16.425 1.116 1.00 89.81 198 LEU A N 1
ATOM 1576 C CA . LEU A 1 198 ? 14.864 14.990 1.083 1.00 89.81 198 LEU A CA 1
ATOM 1577 C C . LEU A 1 198 ? 15.907 14.206 1.886 1.00 89.81 198 LEU A C 1
ATOM 1579 O O . LEU A 1 198 ? 17.114 14.379 1.707 1.00 89.81 198 LEU A O 1
ATOM 1583 N N . THR A 1 199 ? 15.442 13.257 2.696 1.00 87.19 199 THR A N 1
ATOM 1584 C CA . THR A 1 199 ? 16.306 12.284 3.373 1.00 87.19 199 THR A CA 1
ATOM 1585 C C . THR A 1 199 ? 16.333 10.928 2.667 1.00 87.19 199 THR A C 1
ATOM 1587 O O . THR A 1 199 ? 15.388 10.530 1.989 1.00 87.19 199 THR A O 1
ATOM 1590 N N . SER A 1 200 ? 17.389 10.140 2.897 1.00 84.31 200 SER A N 1
ATOM 1591 C CA . SER A 1 200 ? 17.469 8.754 2.403 1.00 84.31 200 SER A CA 1
ATOM 1592 C C . SER A 1 200 ? 16.311 7.873 2.893 1.00 84.31 200 SER A C 1
ATOM 1594 O O . SER A 1 200 ? 15.879 6.969 2.182 1.00 84.31 200 SER A O 1
ATOM 1596 N N . GLY A 1 201 ? 15.767 8.155 4.082 1.00 82.44 201 GLY A N 1
ATOM 1597 C CA . GLY A 1 201 ? 14.604 7.452 4.626 1.00 82.44 201 GLY A CA 1
ATOM 1598 C C . GLY A 1 201 ? 13.318 7.689 3.832 1.00 82.44 201 GLY A C 1
ATOM 1599 O O . GLY A 1 201 ? 12.425 6.843 3.858 1.00 82.44 201 GLY A O 1
ATOM 1600 N N . GLU A 1 202 ? 13.230 8.798 3.103 1.00 84.56 202 GLU A N 1
ATOM 1601 C CA . GLU A 1 202 ? 12.072 9.160 2.287 1.00 84.56 202 GLU A CA 1
ATOM 1602 C C . GLU A 1 202 ? 12.149 8.600 0.866 1.00 84.56 202 GLU A C 1
ATOM 1604 O O . GLU A 1 202 ? 11.105 8.419 0.253 1.00 84.56 202 GLU A O 1
ATOM 1609 N N . VAL A 1 203 ? 13.334 8.203 0.385 1.00 80.81 203 VAL A N 1
ATOM 1610 C CA . VAL A 1 203 ? 13.538 7.575 -0.941 1.00 80.81 203 VAL A CA 1
ATOM 1611 C C . VAL A 1 203 ? 12.757 6.262 -1.099 1.00 80.81 203 VAL A C 1
ATOM 1613 O O . VAL A 1 203 ? 12.431 5.852 -2.207 1.00 80.81 203 VAL A O 1
ATOM 1616 N N . ARG A 1 204 ? 12.380 5.608 0.008 1.00 73.88 204 ARG A N 1
ATOM 1617 C CA . ARG A 1 204 ? 11.485 4.435 -0.020 1.00 73.88 204 ARG A CA 1
ATOM 1618 C C . ARG A 1 204 ? 10.080 4.758 -0.541 1.00 73.88 204 ARG A C 1
ATOM 1620 O O . ARG A 1 204 ? 9.348 3.848 -0.922 1.00 73.88 204 ARG A O 1
ATOM 1627 N N . LYS A 1 205 ? 9.672 6.030 -0.490 1.00 68.38 205 LYS A N 1
ATOM 1628 C CA . LYS A 1 205 ? 8.426 6.505 -1.087 1.00 68.38 205 LYS A CA 1
ATOM 1629 C C . LYS A 1 205 ? 8.694 6.546 -2.598 1.00 68.38 205 LYS A C 1
ATOM 1631 O O . LYS A 1 205 ? 9.444 7.392 -3.061 1.00 68.38 205 LYS A O 1
ATOM 1636 N N . GLN A 1 206 ? 8.135 5.592 -3.352 1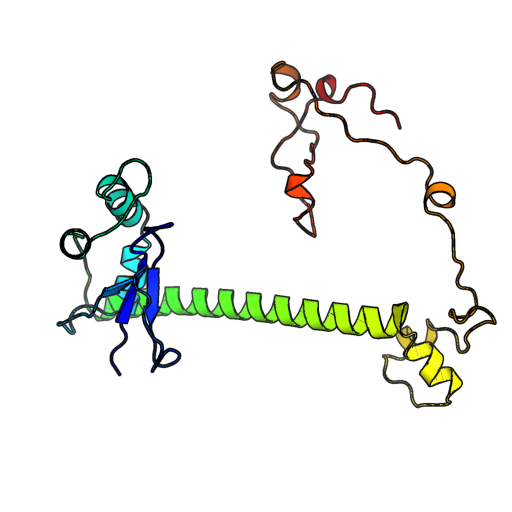.00 68.44 206 GLN A N 1
ATOM 1637 C CA . GLN A 1 206 ? 8.357 5.459 -4.807 1.00 68.44 206 GLN A CA 1
ATOM 1638 C C . GLN A 1 206 ? 8.099 6.768 -5.570 1.00 68.44 206 GLN A C 1
ATOM 1640 O O . GLN A 1 206 ? 8.761 7.053 -6.563 1.00 68.44 206 GLN A O 1
ATOM 1645 N N . TYR A 1 207 ? 7.147 7.565 -5.083 1.00 75.62 207 TYR A N 1
ATOM 1646 C CA . TYR A 1 207 ? 6.871 8.913 -5.550 1.00 75.62 207 TYR A CA 1
ATOM 1647 C C . TYR A 1 207 ? 6.914 9.869 -4.358 1.00 75.62 207 TYR A C 1
ATOM 1649 O O . TYR A 1 207 ? 6.270 9.617 -3.336 1.00 75.62 207 TYR A O 1
ATOM 1657 N N . ILE A 1 208 ? 7.678 10.953 -4.486 1.00 81.19 208 ILE A N 1
ATOM 1658 C CA . ILE A 1 208 ? 7.821 11.976 -3.449 1.00 81.19 208 ILE A CA 1
ATOM 1659 C C . ILE A 1 208 ? 7.271 13.282 -4.009 1.00 81.19 208 ILE A C 1
ATOM 1661 O O . ILE A 1 208 ? 7.890 13.898 -4.873 1.00 81.19 208 ILE A O 1
ATOM 1665 N N . SER A 1 209 ? 6.104 13.691 -3.518 1.00 82.75 209 SER A N 1
ATOM 1666 C CA . SER A 1 209 ? 5.510 15.000 -3.814 1.00 82.75 209 SER A CA 1
ATOM 1667 C C . SER A 1 209 ? 5.794 16.040 -2.728 1.00 82.75 209 SER A C 1
ATOM 1669 O O . SER A 1 209 ? 5.712 17.231 -2.998 1.00 82.75 209 SER A O 1
ATOM 1671 N N . GLU A 1 210 ? 6.126 15.595 -1.513 1.00 83.94 210 GLU A N 1
ATOM 1672 C CA . GLU A 1 210 ? 6.393 16.437 -0.343 1.00 83.94 210 GLU A CA 1
ATOM 1673 C C . GLU A 1 210 ? 7.489 15.806 0.527 1.00 83.94 210 GLU A C 1
ATOM 1675 O O . GLU A 1 210 ? 7.597 14.576 0.604 1.00 83.94 210 GLU A O 1
ATOM 1680 N N . THR A 1 211 ? 8.278 16.644 1.205 1.00 88.94 211 THR A N 1
ATOM 1681 C CA . THR A 1 211 ? 9.311 16.217 2.159 1.00 88.94 211 THR A CA 1
ATOM 1682 C C . THR A 1 211 ? 8.916 16.557 3.590 1.00 88.94 211 THR A C 1
ATOM 1684 O O . THR A 1 211 ? 8.278 17.572 3.859 1.00 88.94 211 THR A O 1
ATOM 1687 N N . GLU A 1 212 ? 9.343 15.725 4.539 1.00 88.25 212 GLU A N 1
ATOM 1688 C CA . GLU A 1 212 ? 9.088 15.936 5.971 1.00 88.25 212 GLU A CA 1
ATOM 1689 C C . GLU A 1 212 ? 9.760 17.205 6.507 1.00 88.25 212 GLU A C 1
ATOM 1691 O O . GLU A 1 212 ? 9.288 17.798 7.475 1.00 88.25 212 GLU A O 1
ATOM 1696 N N . ASN A 1 213 ? 10.862 17.630 5.886 1.00 89.88 213 ASN A N 1
ATOM 1697 C CA . ASN A 1 213 ? 11.609 18.813 6.289 1.00 89.88 213 ASN A CA 1
ATOM 1698 C C . ASN A 1 213 ? 11.799 19.768 5.114 1.00 89.88 213 ASN A C 1
ATOM 1700 O O . ASN A 1 213 ? 11.918 19.343 3.963 1.00 89.88 213 ASN A O 1
ATOM 1704 N N . HIS A 1 214 ? 11.887 21.052 5.445 1.00 93.88 214 HIS A N 1
ATOM 1705 C CA . HIS A 1 214 ? 12.228 22.119 4.517 1.00 93.88 214 HIS A CA 1
ATOM 1706 C C . HIS A 1 214 ? 13.395 22.924 5.083 1.00 93.88 214 HIS A C 1
ATOM 1708 O O . HIS A 1 214 ? 13.576 23.004 6.302 1.00 93.88 214 HIS A O 1
ATOM 1714 N N . ILE A 1 215 ? 14.200 23.490 4.192 1.00 93.88 215 ILE A N 1
ATOM 1715 C CA . ILE A 1 215 ? 15.354 24.314 4.536 1.00 93.88 215 ILE A CA 1
ATOM 1716 C C . ILE A 1 215 ? 15.206 25.703 3.931 1.00 93.88 215 ILE A C 1
ATOM 1718 O O . ILE A 1 215 ? 14.502 25.899 2.943 1.00 93.88 215 ILE A O 1
ATOM 1722 N N . THR A 1 216 ? 15.866 26.680 4.537 1.00 93.31 216 THR A N 1
ATOM 1723 C CA . THR A 1 216 ? 15.981 28.027 3.976 1.00 93.31 216 THR A CA 1
ATOM 1724 C C . THR A 1 216 ? 17.114 28.079 2.950 1.00 93.31 216 THR A C 1
ATOM 1726 O O . THR A 1 216 ? 17.988 27.206 2.910 1.00 93.31 216 THR A O 1
ATOM 1729 N N . ASN A 1 217 ? 17.179 29.165 2.173 1.00 90.44 217 ASN A N 1
ATOM 1730 C CA . ASN A 1 217 ? 18.333 29.455 1.312 1.00 90.44 217 ASN A CA 1
ATOM 1731 C C . ASN A 1 217 ? 19.672 29.465 2.079 1.00 90.44 217 ASN A C 1
ATOM 1733 O O . ASN A 1 217 ? 20.707 29.114 1.519 1.00 90.44 217 ASN A O 1
ATOM 1737 N N . GLU A 1 218 ? 19.671 29.822 3.368 1.00 89.50 218 GLU A N 1
ATOM 1738 C CA . GLU A 1 218 ? 20.877 29.788 4.207 1.00 89.50 218 GLU A CA 1
ATOM 1739 C C . GLU A 1 218 ? 21.331 28.346 4.506 1.00 89.50 218 GLU A C 1
ATOM 1741 O O . GLU A 1 218 ? 22.528 28.069 4.622 1.00 89.50 218 GLU A O 1
ATOM 1746 N N . GLY A 1 219 ? 20.374 27.417 4.604 1.00 87.00 219 GLY A N 1
ATOM 1747 C CA . GLY A 1 219 ? 20.613 25.993 4.830 1.00 87.00 219 GLY A CA 1
ATOM 1748 C C . GLY A 1 219 ? 21.109 25.237 3.599 1.00 87.00 219 GLY A C 1
ATOM 1749 O O . GLY A 1 219 ? 21.703 24.171 3.757 1.00 87.00 219 GLY A O 1
ATOM 1750 N N . LEU A 1 220 ? 20.922 25.788 2.393 1.00 83.50 220 LEU A N 1
ATOM 1751 C CA . LEU A 1 220 ? 21.295 25.141 1.130 1.00 83.50 220 LEU A CA 1
ATOM 1752 C C . LEU A 1 220 ? 22.798 24.831 1.044 1.00 83.50 220 LEU A C 1
ATOM 1754 O O . LEU A 1 220 ? 23.207 23.854 0.416 1.00 83.50 220 LEU A O 1
ATOM 1758 N N . GLY A 1 221 ? 23.626 25.654 1.697 1.00 70.12 221 GLY A N 1
ATOM 1759 C CA . GLY A 1 221 ? 25.078 25.608 1.552 1.00 70.12 221 GLY A CA 1
ATOM 1760 C C . GLY A 1 221 ? 25.528 25.774 0.089 1.00 70.12 221 GLY A C 1
ATOM 1761 O O . GLY A 1 221 ? 24.719 26.037 -0.801 1.00 70.12 221 GLY A O 1
ATOM 1762 N N . PRO A 1 222 ? 26.830 25.631 -0.205 1.00 61.38 222 PRO A N 1
ATOM 1763 C CA . PRO A 1 222 ? 27.292 25.520 -1.580 1.00 61.38 222 PRO A CA 1
ATOM 1764 C C . PRO A 1 222 ? 26.897 24.135 -2.099 1.00 61.38 222 PRO A C 1
ATOM 1766 O O . PRO A 1 222 ? 27.648 23.168 -1.953 1.00 61.38 222 PRO A O 1
ATOM 1769 N N . VAL A 1 223 ? 25.697 24.019 -2.666 1.00 54.44 223 VAL A N 1
ATOM 1770 C CA . VAL A 1 223 ? 25.322 22.848 -3.462 1.00 54.44 223 VAL A CA 1
ATOM 1771 C C . VAL A 1 223 ? 26.356 22.744 -4.580 1.00 54.44 223 VAL A C 1
ATOM 1773 O O . VAL A 1 223 ? 26.470 23.641 -5.413 1.00 54.44 223 VAL A O 1
ATOM 1776 N N . ARG A 1 224 ? 27.184 21.694 -4.554 1.00 49.62 224 ARG A N 1
ATOM 1777 C CA . ARG A 1 224 ? 28.138 21.415 -5.633 1.00 49.62 224 ARG A CA 1
ATOM 1778 C C . ARG A 1 224 ? 27.336 20.842 -6.801 1.00 49.62 224 ARG A C 1
ATOM 1780 O O . ARG A 1 224 ? 27.130 19.632 -6.861 1.00 49.62 224 ARG A O 1
ATOM 1787 N N . SER A 1 225 ? 26.802 21.752 -7.618 1.00 46.56 225 SER A N 1
ATOM 1788 C CA . SER A 1 225 ? 26.156 21.486 -8.908 1.00 46.56 225 SER A CA 1
ATOM 1789 C C . SER A 1 225 ? 27.092 20.813 -9.885 1.00 46.56 225 SER A C 1
ATOM 1791 O O . SER A 1 225 ? 28.304 21.119 -9.823 1.00 46.56 225 SER A O 1
#

Secondary structure (DSSP, 8-state):
---EEEEESBSSTT-EEEE-GGGTT----TTEEEE--S-SSS-HHHHHHHHTSHHHHHHHHHH-B-SSS-B--HHHHTT-------HHHHHHHHHHHHHHHHHHHHHHHHHHHHHHHHHHHHIIIIIS-HHHHHHHHTPPP-S-HHHHTTS-S-B-TTSSBTT-----HHHH-S---PPP---TT-GGGTTT--EEE--TTTTTSSS-S--SEEE-TTTT-----

pLDDT: mean 89.33, std 8.62, range [46.56, 97.88]

Organism: NCBI:txid1226660